Protein AF-A0AAQ3KS31-F1 (afdb_monomer_lite)

Structure (mmCIF, N/CA/C/O backbone):
data_AF-A0AAQ3KS31-F1
#
_entry.id   AF-A0AAQ3KS31-F1
#
loop_
_atom_site.group_PDB
_atom_site.id
_atom_site.type_symbol
_atom_site.label_atom_id
_atom_site.label_alt_id
_atom_site.label_comp_id
_atom_site.label_asym_id
_atom_site.label_entity_id
_atom_site.label_seq_id
_atom_site.pdbx_PDB_ins_code
_atom_site.Cartn_x
_atom_site.Cartn_y
_atom_site.Cartn_z
_atom_site.occupancy
_atom_site.B_iso_or_equiv
_atom_site.auth_seq_id
_atom_site.auth_comp_id
_atom_site.auth_asym_id
_atom_site.auth_atom_id
_atom_site.pdbx_PDB_model_num
ATOM 1 N N . MET A 1 1 ? -34.845 -33.477 -54.647 1.00 52.62 1 MET A N 1
ATOM 2 C CA . MET A 1 1 ? -33.772 -34.372 -55.128 1.00 52.62 1 MET A CA 1
ATOM 3 C C . MET A 1 1 ? -32.789 -33.507 -55.886 1.00 52.62 1 MET A C 1
ATOM 5 O O . MET A 1 1 ? -33.186 -32.956 -56.904 1.00 52.62 1 MET A O 1
ATOM 9 N N . GLY A 1 2 ? -31.584 -33.328 -55.345 1.00 46.19 2 GLY A N 1
ATOM 10 C CA . GLY A 1 2 ? -30.523 -32.516 -55.946 1.00 46.19 2 GLY A CA 1
ATOM 11 C C . GLY A 1 2 ? -29.906 -31.547 -54.943 1.00 46.19 2 GLY A C 1
ATOM 12 O O . GLY A 1 2 ? -30.329 -30.398 -54.876 1.00 46.19 2 GLY A O 1
ATOM 13 N N . ASP A 1 3 ? -28.976 -32.068 -54.144 1.00 43.19 3 ASP A N 1
ATOM 14 C CA . ASP A 1 3 ? -28.019 -31.349 -53.296 1.00 43.19 3 ASP A CA 1
ATOM 15 C C . ASP A 1 3 ? -26.949 -30.602 -54.129 1.00 43.19 3 ASP A C 1
ATOM 17 O O . ASP A 1 3 ? -26.930 -30.724 -55.351 1.00 43.19 3 ASP A O 1
ATOM 21 N N . GLU A 1 4 ? -26.026 -29.923 -53.426 1.00 44.56 4 GLU A N 1
ATOM 22 C CA . GLU A 1 4 ? -24.761 -29.295 -53.885 1.00 44.56 4 GLU A CA 1
ATOM 23 C C . GLU A 1 4 ? -24.876 -27.832 -54.371 1.00 44.56 4 GLU A C 1
ATOM 25 O O . GLU A 1 4 ? -25.682 -27.502 -55.224 1.00 44.56 4 GLU A O 1
ATOM 30 N N . TYR A 1 5 ? -24.093 -26.845 -53.923 1.00 44.19 5 TYR A N 1
ATOM 31 C CA . TYR A 1 5 ? -22.889 -26.807 -53.090 1.00 44.19 5 TYR A CA 1
ATOM 32 C C . TYR A 1 5 ? -22.708 -25.345 -52.619 1.00 44.19 5 TYR A C 1
ATOM 34 O O . TYR A 1 5 ? -22.769 -24.424 -53.434 1.00 44.19 5 TYR A O 1
ATOM 42 N N . ALA A 1 6 ? -22.443 -25.109 -51.333 1.00 55.81 6 ALA A N 1
ATOM 43 C CA . ALA A 1 6 ? -21.951 -23.827 -50.819 1.00 55.81 6 ALA A CA 1
ATOM 44 C C . ALA A 1 6 ? -20.632 -24.080 -50.070 1.00 55.81 6 ALA A C 1
ATOM 46 O O . ALA A 1 6 ? -20.618 -24.928 -49.177 1.00 55.81 6 ALA A O 1
ATOM 47 N N . PRO A 1 7 ? -19.519 -23.385 -50.373 1.00 54.75 7 PRO A N 1
ATOM 48 C CA . PRO A 1 7 ? -18.295 -23.539 -49.596 1.00 54.75 7 PRO A CA 1
ATOM 49 C C . PRO A 1 7 ? -18.300 -22.614 -48.370 1.00 54.75 7 PRO A C 1
ATOM 51 O O . PRO A 1 7 ? -18.050 -21.412 -48.460 1.00 54.75 7 PRO A O 1
ATOM 54 N N . THR A 1 8 ? -18.540 -23.195 -47.195 1.00 42.31 8 THR A N 1
ATOM 55 C CA . THR A 1 8 ? -18.252 -22.582 -45.893 1.00 42.31 8 THR A CA 1
ATOM 56 C C . THR A 1 8 ? -16.761 -22.716 -45.579 1.00 42.31 8 THR A C 1
ATOM 58 O O . THR A 1 8 ? -16.261 -23.830 -45.425 1.00 42.31 8 THR A O 1
ATOM 61 N N . THR A 1 9 ? -16.043 -21.600 -45.433 1.00 47.44 9 THR A N 1
ATOM 62 C CA . THR A 1 9 ? -14.690 -21.605 -44.857 1.00 47.44 9 THR A CA 1
ATOM 63 C C . THR A 1 9 ? -14.767 -21.338 -43.355 1.00 47.44 9 THR A C 1
ATOM 65 O O . THR A 1 9 ? -14.781 -20.210 -42.872 1.00 47.44 9 THR A O 1
ATOM 68 N N . THR A 1 10 ? -14.825 -22.428 -42.596 1.00 41.78 10 THR A N 1
ATOM 69 C CA . THR A 1 10 ? -14.633 -22.453 -41.145 1.00 41.78 10 THR A CA 1
ATOM 70 C C . THR A 1 10 ? -13.143 -22.287 -40.845 1.00 41.78 10 THR A C 1
ATOM 72 O O . THR A 1 10 ? -12.357 -23.197 -41.102 1.00 41.78 10 THR A O 1
ATOM 75 N N . LYS A 1 11 ? -12.724 -21.148 -40.277 1.00 54.66 11 LYS A N 1
ATOM 76 C CA . LYS A 1 11 ? -11.421 -21.068 -39.598 1.00 54.66 11 LYS A CA 1
ATOM 77 C C . LYS A 1 11 ? -11.568 -21.615 -38.182 1.00 54.66 11 LYS A C 1
ATOM 79 O O . LYS A 1 11 ? -12.217 -21.014 -37.330 1.00 54.66 11 LYS A O 1
ATOM 84 N N . ALA A 1 12 ? -10.953 -22.774 -37.978 1.00 44.78 12 ALA A N 1
ATOM 85 C CA . ALA A 1 12 ? -10.778 -23.432 -36.698 1.00 44.78 12 ALA A CA 1
ATOM 86 C C . ALA A 1 12 ? -10.036 -22.524 -35.702 1.00 44.78 12 ALA A C 1
ATOM 88 O O . ALA A 1 12 ? -8.995 -21.945 -36.017 1.00 44.78 12 ALA A O 1
ATOM 89 N N . LYS A 1 13 ? -10.581 -22.432 -34.488 1.00 56.62 13 LYS A N 1
ATOM 90 C CA . LYS A 1 13 ? -9.924 -21.889 -33.300 1.00 56.62 13 LYS A CA 1
ATOM 91 C C . LYS A 1 13 ? -9.439 -23.086 -32.484 1.00 56.62 13 LYS A C 1
ATOM 93 O O . LYS A 1 13 ? -10.258 -23.843 -31.973 1.00 56.62 13 LYS A O 1
ATOM 98 N N . THR A 1 14 ? -8.127 -23.287 -32.426 1.00 43.44 14 THR A N 1
ATOM 99 C CA . THR A 1 14 ? -7.495 -24.365 -31.648 1.00 43.44 14 THR A CA 1
ATOM 100 C C . THR A 1 14 ? -7.356 -23.932 -30.176 1.00 43.44 14 THR A C 1
ATOM 102 O O . THR A 1 14 ? -7.198 -22.733 -29.926 1.00 43.44 14 THR A O 1
ATOM 105 N N . PRO A 1 15 ? -7.465 -24.860 -29.204 1.00 47.94 15 PRO A N 1
ATOM 106 C CA . PRO A 1 15 ? -7.907 -24.571 -27.843 1.00 47.94 15 PRO A CA 1
ATOM 107 C C . PRO A 1 15 ? -6.771 -24.706 -26.824 1.00 47.94 15 PRO A C 1
ATOM 109 O O . PRO A 1 15 ? -6.043 -25.688 -26.864 1.00 47.94 15 PRO A O 1
ATOM 112 N N . LEU A 1 16 ? -6.663 -23.771 -25.882 1.00 39.16 16 LEU A N 1
ATOM 113 C CA . LEU A 1 16 ? -5.983 -23.956 -24.595 1.00 39.16 16 LEU A CA 1
ATOM 114 C C . LEU A 1 16 ? -6.530 -22.892 -23.628 1.00 39.16 16 LEU A C 1
ATOM 116 O O . LEU A 1 16 ? -6.568 -21.715 -23.980 1.00 39.16 16 LEU A O 1
ATOM 120 N N . GLU A 1 17 ? -6.960 -23.346 -22.448 1.00 37.09 17 GLU A N 1
ATOM 121 C CA . GLU A 1 17 ? -7.388 -22.570 -21.268 1.00 37.09 17 GLU A CA 1
ATOM 122 C C . GLU A 1 17 ? -8.817 -21.982 -21.284 1.00 37.09 17 GLU A C 1
ATOM 124 O O . GLU A 1 17 ? -9.043 -20.775 -21.350 1.00 37.09 17 GLU A O 1
ATOM 129 N N . ALA A 1 18 ? -9.808 -22.869 -21.134 1.00 37.22 18 ALA A N 1
ATOM 130 C CA . ALA A 1 18 ? -11.119 -22.541 -20.569 1.00 37.22 18 ALA A CA 1
ATOM 131 C C . ALA A 1 18 ? -11.561 -23.644 -19.586 1.00 37.22 18 ALA A C 1
ATOM 133 O O . ALA A 1 18 ? -12.196 -24.611 -19.994 1.00 37.22 18 ALA A O 1
ATOM 134 N N . ALA A 1 19 ? -11.169 -23.504 -18.316 1.00 39.50 19 ALA A N 1
ATOM 135 C CA . ALA A 1 19 ? -11.750 -24.046 -17.071 1.00 39.50 19 ALA A CA 1
ATOM 136 C C . ALA A 1 19 ? -10.709 -23.725 -15.976 1.00 39.50 19 ALA A C 1
ATOM 138 O O . ALA A 1 19 ? -9.537 -23.999 -16.176 1.00 39.50 19 ALA A O 1
ATOM 139 N N . VAL A 1 20 ? -10.990 -23.077 -14.846 1.00 36.03 20 VAL A N 1
ATOM 140 C CA . VAL A 1 20 ? -11.903 -23.516 -13.790 1.00 36.03 20 VAL A CA 1
ATOM 141 C C . VAL A 1 20 ? -12.329 -22.291 -12.970 1.00 36.03 20 VAL A C 1
ATOM 143 O O . VAL A 1 20 ? -11.499 -21.587 -12.401 1.00 36.03 20 VAL A O 1
ATOM 146 N N . ALA A 1 21 ? -13.638 -22.075 -12.882 1.00 39.44 21 ALA A N 1
ATOM 147 C CA . ALA A 1 21 ? -14.260 -21.355 -11.782 1.00 39.44 21 ALA A CA 1
ATOM 148 C C . ALA A 1 21 ? -14.566 -22.375 -10.680 1.00 39.44 21 ALA A C 1
ATOM 150 O O . ALA A 1 21 ? -15.270 -23.339 -10.968 1.00 39.44 21 ALA A O 1
ATOM 151 N N . MET A 1 22 ? -14.064 -22.166 -9.458 1.00 39.22 22 MET A N 1
ATOM 152 C CA . MET A 1 22 ? -14.630 -22.737 -8.229 1.00 39.22 22 MET A CA 1
ATOM 153 C C . MET A 1 22 ? -14.438 -21.756 -7.067 1.00 39.22 22 MET A C 1
ATOM 155 O O . MET A 1 22 ? -13.338 -21.582 -6.547 1.00 39.22 22 MET A O 1
ATOM 159 N N . ASP A 1 23 ? -15.542 -21.105 -6.697 1.00 40.19 23 ASP A N 1
ATOM 160 C CA . ASP A 1 23 ? -15.862 -20.757 -5.316 1.00 40.19 23 ASP A CA 1
ATOM 161 C C . ASP A 1 23 ? -15.751 -22.020 -4.454 1.00 40.19 23 ASP A C 1
ATOM 163 O O . ASP A 1 23 ? -16.392 -23.020 -4.774 1.00 40.19 23 ASP A O 1
ATOM 167 N N . ASP A 1 24 ? -15.026 -21.963 -3.335 1.00 33.66 24 ASP A N 1
ATOM 168 C CA . ASP A 1 24 ? -15.362 -22.837 -2.218 1.00 33.66 24 ASP A CA 1
ATOM 169 C C . ASP A 1 24 ? -15.094 -22.199 -0.857 1.00 33.66 24 ASP A C 1
ATOM 171 O O . ASP A 1 24 ? -14.109 -21.506 -0.591 1.00 33.66 24 ASP A O 1
ATOM 175 N N . LYS A 1 25 ? -16.082 -22.420 -0.007 1.00 38.41 25 LYS A N 1
ATOM 176 C CA . LYS A 1 25 ? -16.372 -21.754 1.248 1.00 38.41 25 LYS A CA 1
ATOM 177 C C . LYS A 1 25 ? -16.006 -22.709 2.378 1.00 38.41 25 LYS A C 1
ATOM 179 O O . LYS A 1 25 ? -16.314 -23.888 2.320 1.00 38.41 25 LYS A O 1
ATOM 184 N N . ALA A 1 26 ? -15.467 -22.143 3.456 1.00 33.19 26 ALA A N 1
ATOM 185 C CA . ALA A 1 26 ? -15.316 -22.750 4.780 1.00 33.19 26 ALA A CA 1
ATOM 186 C C . ALA A 1 26 ? -14.279 -23.882 4.938 1.00 33.19 26 ALA A C 1
ATOM 188 O O . ALA A 1 26 ? -14.537 -25.053 4.679 1.00 33.19 26 ALA A O 1
ATOM 189 N N . ARG A 1 27 ? -13.171 -23.554 5.617 1.00 37.22 27 ARG A N 1
ATOM 190 C CA . ARG A 1 27 ? -12.629 -24.450 6.644 1.00 37.22 27 ARG A CA 1
ATOM 191 C C . ARG A 1 27 ? -12.107 -23.653 7.831 1.00 37.22 27 ARG A C 1
ATOM 193 O O . ARG A 1 27 ? -11.138 -22.908 7.749 1.00 37.22 27 ARG A O 1
ATOM 200 N N . THR A 1 28 ? -12.831 -23.817 8.921 1.00 33.66 28 THR A N 1
ATOM 201 C CA . THR A 1 28 ? -12.605 -23.258 10.246 1.00 33.66 28 THR A CA 1
ATOM 202 C C . THR A 1 28 ? -11.870 -24.294 11.113 1.00 33.66 28 THR A C 1
ATOM 204 O O . THR A 1 28 ? -12.120 -25.489 10.950 1.00 33.66 28 THR A O 1
ATOM 207 N N . LEU A 1 29 ? -11.105 -23.788 12.097 1.00 34.97 29 LEU A N 1
ATOM 208 C CA . LEU A 1 29 ? -10.617 -24.403 13.360 1.00 34.97 29 LEU A CA 1
ATOM 209 C C . LEU A 1 29 ? -9.257 -25.151 13.351 1.00 34.97 29 LEU A C 1
ATOM 211 O O . LEU A 1 29 ? -8.912 -25.724 12.319 1.00 34.97 29 LEU A O 1
ATOM 215 N N . PRO A 1 30 ? -8.534 -25.261 14.501 1.00 42.38 30 PRO A N 1
ATOM 216 C CA . PRO A 1 30 ? -8.737 -24.641 15.825 1.00 42.38 30 PRO A CA 1
ATOM 217 C C . PRO A 1 30 ? -7.513 -23.900 16.430 1.00 42.38 30 PRO A C 1
ATOM 219 O O . PRO A 1 30 ? -6.358 -24.101 16.074 1.00 42.38 30 PRO A O 1
ATOM 222 N N . GLU A 1 31 ? -7.858 -23.042 17.390 1.00 35.00 31 GLU A N 1
ATOM 223 C CA . GLU A 1 31 ? -7.209 -22.709 18.668 1.00 35.00 31 GLU A CA 1
ATOM 224 C C . GLU A 1 31 ? -5.946 -23.487 19.098 1.00 35.00 31 GLU A C 1
ATOM 226 O O . GLU A 1 31 ? -5.971 -24.706 19.251 1.00 35.00 31 GLU A O 1
ATOM 231 N N . VAL A 1 32 ? -4.888 -22.745 19.450 1.00 38.16 32 VAL A N 1
ATOM 232 C CA . VAL A 1 32 ? -3.886 -23.178 20.437 1.00 38.16 32 VAL A CA 1
ATOM 233 C C . VAL A 1 32 ? -3.702 -22.089 21.490 1.00 38.16 32 VAL A C 1
ATOM 235 O O . VAL A 1 32 ? -3.154 -21.017 21.237 1.00 38.16 32 VAL A O 1
ATOM 238 N N . ALA A 1 33 ? -4.209 -22.393 22.681 1.00 33.97 33 ALA A N 1
ATOM 239 C CA . ALA A 1 33 ? -3.891 -21.722 23.925 1.00 33.97 33 ALA A CA 1
ATOM 240 C C . ALA A 1 33 ? -2.472 -22.102 24.382 1.00 33.97 33 ALA A C 1
ATOM 242 O O . ALA A 1 33 ? -2.056 -23.253 24.262 1.00 33.97 33 ALA A O 1
ATOM 243 N N . GLY A 1 34 ? -1.757 -21.136 24.950 1.00 30.78 34 GLY A N 1
ATOM 244 C CA . GLY A 1 34 ? -0.459 -21.341 25.582 1.00 30.78 34 GLY A CA 1
ATOM 245 C C . GLY A 1 34 ? 0.003 -20.060 26.260 1.00 30.78 34 GLY A C 1
ATOM 246 O O . GLY A 1 34 ? 0.690 -19.245 25.656 1.00 30.78 34 GLY A O 1
ATOM 247 N N . ALA A 1 35 ? -0.431 -19.869 27.502 1.00 34.56 35 ALA A N 1
ATOM 248 C CA . ALA A 1 35 ? 0.158 -18.916 28.428 1.00 34.56 35 ALA A CA 1
ATOM 249 C C . ALA A 1 35 ? 1.302 -19.608 29.181 1.00 34.56 35 ALA A C 1
ATOM 251 O O . ALA A 1 35 ? 1.082 -20.700 29.697 1.00 34.56 35 ALA A O 1
ATOM 252 N N . ASP A 1 36 ? 2.461 -18.959 29.301 1.00 34.12 36 ASP A N 1
ATOM 253 C CA . ASP A 1 36 ? 3.219 -18.941 30.557 1.00 34.12 36 ASP A CA 1
ATOM 254 C C . ASP A 1 36 ? 4.166 -17.729 30.626 1.00 34.12 36 ASP A C 1
ATOM 256 O O . ASP A 1 36 ? 4.684 -17.241 29.621 1.00 34.12 36 ASP A O 1
ATOM 260 N N . ASN A 1 37 ? 4.303 -17.218 31.846 1.00 33.69 37 ASN A N 1
ATOM 261 C CA . ASN A 1 37 ? 5.010 -16.018 32.271 1.00 33.69 37 ASN A CA 1
ATOM 262 C C . ASN A 1 37 ? 6.534 -16.199 32.314 1.00 33.69 37 ASN A C 1
ATOM 264 O O . ASN A 1 37 ? 7.042 -17.261 32.645 1.00 33.69 37 ASN A O 1
ATOM 268 N N . GLY A 1 38 ? 7.275 -15.098 32.158 1.00 29.95 38 GLY A N 1
ATOM 269 C CA . GLY A 1 38 ? 8.715 -15.086 32.426 1.00 29.95 38 GLY A CA 1
ATOM 270 C C . GLY A 1 38 ? 9.321 -13.688 32.471 1.00 29.95 38 GLY A C 1
ATOM 271 O O . GLY A 1 38 ? 10.051 -13.290 31.573 1.00 29.95 38 GLY A O 1
ATOM 272 N N . SER A 1 39 ? 9.008 -12.929 33.524 1.00 31.91 39 SER A N 1
ATOM 273 C CA . SER A 1 39 ? 9.685 -11.675 33.876 1.00 31.91 39 SER A CA 1
ATOM 274 C C . SER A 1 39 ? 11.130 -11.964 34.299 1.00 31.91 39 SER A C 1
ATOM 276 O O . SER A 1 39 ? 11.356 -12.634 35.303 1.00 31.91 39 SER A O 1
ATOM 278 N N . GLY A 1 40 ? 12.104 -11.453 33.542 1.00 31.22 40 GLY A N 1
ATOM 279 C CA . GLY A 1 40 ? 13.533 -11.716 33.741 1.00 31.22 40 GLY A CA 1
ATOM 280 C C . GLY A 1 40 ? 14.407 -10.561 33.256 1.00 31.22 40 GLY A C 1
ATOM 281 O O . GLY A 1 40 ? 15.144 -10.668 32.289 1.00 31.22 40 GLY A O 1
ATOM 282 N N . LYS A 1 41 ? 14.265 -9.430 33.937 1.00 39.16 41 LYS A N 1
ATOM 283 C CA . LYS A 1 41 ? 15.144 -8.251 33.959 1.00 39.16 41 LYS A CA 1
ATOM 284 C C . LYS A 1 41 ? 16.609 -8.663 34.155 1.00 39.16 41 LYS A C 1
ATOM 286 O O . LYS A 1 41 ? 16.880 -9.325 35.148 1.00 39.16 41 LYS A O 1
ATOM 291 N N . ASN A 1 42 ? 17.516 -8.228 33.272 1.00 33.19 42 ASN A N 1
ATOM 292 C CA . ASN A 1 42 ? 18.904 -7.848 33.592 1.00 33.19 42 ASN A CA 1
ATOM 293 C C . ASN A 1 42 ? 19.617 -7.232 32.367 1.00 33.19 42 ASN A C 1
ATOM 295 O O . ASN A 1 42 ? 19.885 -7.912 31.382 1.00 33.19 42 ASN A O 1
ATOM 299 N N . LEU A 1 43 ? 19.950 -5.946 32.477 1.00 36.62 43 LEU A N 1
ATOM 300 C CA . LEU A 1 43 ? 21.048 -5.264 31.784 1.00 36.62 43 LEU A CA 1
ATOM 301 C C . LEU A 1 43 ? 21.704 -4.380 32.859 1.00 36.62 43 LEU A C 1
ATOM 303 O O . LEU A 1 43 ? 20.963 -3.720 33.594 1.00 36.62 43 LEU A O 1
ATOM 307 N N . PRO A 1 44 ? 23.023 -4.477 33.077 1.00 41.53 44 PRO A N 1
ATOM 308 C CA . PRO A 1 44 ? 24.001 -3.537 32.487 1.00 41.53 44 PRO A CA 1
ATOM 309 C C . PRO A 1 44 ? 25.300 -4.289 32.095 1.00 41.53 44 PRO A C 1
ATOM 311 O O . PRO A 1 44 ? 25.443 -5.457 32.431 1.00 41.53 44 PRO A O 1
ATOM 314 N N . GLU A 1 45 ? 26.337 -3.812 31.410 1.00 35.31 45 GLU A N 1
ATOM 315 C CA . GLU A 1 45 ? 26.816 -2.599 30.721 1.00 35.31 45 GLU A CA 1
ATOM 316 C C . GLU A 1 45 ? 28.045 -3.100 29.902 1.00 35.31 45 GLU A C 1
ATOM 318 O O . GLU A 1 45 ? 28.594 -4.161 30.228 1.00 35.31 45 GLU A O 1
ATOM 323 N N . PRO A 1 46 ? 28.555 -2.375 28.889 1.00 40.78 46 PRO A N 1
ATOM 324 C CA . PRO A 1 46 ? 29.990 -2.099 29.012 1.00 40.78 46 PRO A CA 1
ATOM 325 C C . PRO A 1 46 ? 30.386 -0.637 28.797 1.00 40.78 46 PRO A C 1
ATOM 327 O O . PRO A 1 46 ? 29.931 0.067 27.897 1.00 40.78 46 PRO A O 1
ATOM 330 N N . VAL A 1 47 ? 31.307 -0.248 29.670 1.00 38.56 47 VAL A N 1
ATOM 331 C CA . VAL A 1 47 ? 32.075 0.990 29.753 1.00 38.56 47 VAL A CA 1
ATOM 332 C C . VAL A 1 47 ? 33.130 1.036 28.643 1.00 38.56 47 VAL A C 1
ATOM 334 O O . VAL A 1 47 ? 33.741 0.014 28.337 1.00 38.56 47 VAL A O 1
ATOM 337 N N . GLY A 1 48 ? 33.441 2.237 28.146 1.00 29.38 48 GLY A N 1
ATOM 338 C CA . GLY A 1 48 ? 34.801 2.554 27.693 1.00 29.38 48 GLY A CA 1
ATOM 339 C C . GLY A 1 48 ? 34.912 3.163 26.301 1.00 29.38 48 GLY A C 1
ATOM 340 O O . GLY A 1 48 ? 34.919 2.465 25.296 1.00 29.38 48 GLY A O 1
ATOM 341 N N . ALA A 1 49 ? 35.059 4.485 26.279 1.00 30.67 49 ALA A N 1
ATOM 342 C CA . ALA A 1 49 ? 35.409 5.304 25.127 1.00 30.67 49 ALA A CA 1
ATOM 343 C C . ALA A 1 49 ? 36.830 5.032 24.595 1.00 30.67 49 ALA A C 1
ATOM 345 O O . ALA A 1 49 ? 37.735 4.796 25.390 1.00 30.67 49 ALA A O 1
ATOM 346 N N . ALA A 1 50 ? 37.034 5.193 23.282 1.00 31.33 50 ALA A N 1
ATOM 347 C CA . ALA A 1 50 ? 38.209 5.856 22.699 1.00 31.33 50 ALA A CA 1
ATOM 348 C C . ALA A 1 50 ? 38.041 6.035 21.178 1.00 31.33 50 ALA A C 1
ATOM 350 O O . ALA A 1 50 ? 37.636 5.123 20.461 1.00 31.33 50 ALA A O 1
ATOM 351 N N . GLU A 1 51 ? 38.355 7.240 20.712 1.00 31.34 51 GLU A N 1
ATOM 352 C CA . GLU A 1 51 ? 38.374 7.676 19.317 1.00 31.34 51 GLU A CA 1
ATOM 353 C C . GLU A 1 51 ? 39.442 6.955 18.477 1.00 31.34 51 GLU A C 1
ATOM 355 O O . GLU A 1 51 ? 40.497 6.572 18.978 1.00 31.34 51 GLU A O 1
ATOM 360 N N . GLY A 1 52 ? 39.217 6.860 17.164 1.00 31.44 52 GLY A N 1
ATOM 361 C CA . GLY A 1 52 ? 40.237 6.389 16.229 1.00 31.44 52 GLY A CA 1
ATOM 362 C C . GLY A 1 52 ? 39.756 6.360 14.784 1.00 31.44 52 GLY A C 1
ATOM 363 O O . GLY A 1 52 ? 39.237 5.359 14.307 1.00 31.44 52 GLY A O 1
ATOM 364 N N . LYS A 1 53 ? 39.937 7.477 14.076 1.00 38.09 53 LYS A N 1
ATOM 365 C CA . LYS A 1 53 ? 39.826 7.576 12.614 1.00 38.09 53 LYS A CA 1
ATOM 366 C C . LYS A 1 53 ? 40.797 6.589 11.959 1.00 38.09 53 LYS A C 1
ATOM 368 O O . LYS A 1 53 ? 41.978 6.756 12.215 1.00 38.09 53 LYS A O 1
ATOM 373 N N . VAL A 1 54 ? 40.369 5.714 11.044 1.00 34.50 54 VAL A N 1
ATOM 374 C CA . VAL A 1 54 ? 41.184 5.303 9.878 1.00 34.50 54 VAL A CA 1
ATOM 375 C C . VAL A 1 54 ? 40.260 4.856 8.742 1.00 34.50 54 VAL A C 1
ATOM 377 O O . VAL A 1 54 ? 39.414 3.981 8.896 1.00 34.50 54 VAL A O 1
ATOM 380 N N . ALA A 1 55 ? 40.445 5.507 7.598 1.00 33.00 55 ALA A N 1
ATOM 381 C CA . ALA A 1 55 ? 39.832 5.227 6.314 1.00 33.00 55 ALA A CA 1
ATOM 382 C C . ALA A 1 55 ? 40.196 3.828 5.794 1.00 33.00 55 ALA A C 1
ATOM 384 O O . ALA A 1 55 ? 41.360 3.442 5.831 1.00 33.00 55 ALA A O 1
ATOM 385 N N . VAL A 1 56 ? 39.219 3.104 5.246 1.00 37.22 56 VAL A N 1
ATOM 386 C CA . VAL A 1 56 ? 39.468 1.903 4.436 1.00 37.22 56 VAL A CA 1
ATOM 387 C C . VAL A 1 56 ? 39.973 2.361 3.059 1.00 37.22 56 VAL A C 1
ATOM 389 O O . VAL A 1 56 ? 39.218 3.032 2.350 1.00 37.22 56 VAL A O 1
ATOM 392 N N . PRO A 1 57 ? 41.222 2.061 2.658 1.00 36.91 57 PRO A N 1
ATOM 393 C CA . PRO A 1 57 ? 41.726 2.437 1.343 1.00 36.91 57 PRO A CA 1
ATOM 394 C C . PRO A 1 57 ? 41.198 1.482 0.265 1.00 36.91 57 PRO A C 1
ATOM 396 O O . PRO A 1 57 ? 41.190 0.264 0.444 1.00 36.91 57 PRO A O 1
ATOM 399 N N . LEU A 1 58 ? 40.785 2.055 -0.869 1.00 41.91 58 LEU A N 1
ATOM 400 C CA . LEU A 1 58 ? 40.524 1.344 -2.124 1.00 41.91 58 LEU A CA 1
ATOM 401 C C . LEU A 1 58 ? 41.760 0.530 -2.565 1.00 41.91 58 LEU A C 1
ATOM 403 O O . LEU A 1 58 ? 42.880 1.029 -2.427 1.00 41.91 58 LEU A O 1
ATOM 407 N N . PRO A 1 59 ? 41.589 -0.652 -3.188 1.00 40.59 59 PRO A N 1
ATOM 408 C CA . PRO A 1 59 ? 42.696 -1.379 -3.798 1.00 40.59 59 PRO A CA 1
ATOM 409 C C . PRO A 1 59 ? 43.184 -0.633 -5.045 1.00 40.59 59 PRO A C 1
ATOM 411 O O . PRO A 1 59 ? 42.453 -0.498 -6.027 1.00 40.59 59 PRO A O 1
ATOM 414 N N . GLN A 1 60 ? 44.423 -0.146 -5.007 1.00 39.94 60 GLN A N 1
ATOM 415 C CA . GLN A 1 60 ? 45.161 0.273 -6.198 1.00 39.94 60 GLN A CA 1
ATOM 416 C C . GLN A 1 60 ? 45.942 -0.934 -6.754 1.00 39.94 60 GLN A C 1
ATOM 418 O O . GLN A 1 60 ? 46.428 -1.748 -5.964 1.00 39.94 60 GLN A O 1
ATOM 423 N N . PRO A 1 61 ? 46.065 -1.080 -8.087 1.00 46.50 61 PRO A N 1
ATOM 424 C CA . PRO A 1 61 ? 46.858 -2.143 -8.704 1.00 46.50 61 PRO A CA 1
ATOM 425 C C . PRO A 1 61 ? 48.361 -1.955 -8.401 1.00 46.50 61 PRO A C 1
ATOM 427 O O . PRO A 1 61 ? 48.848 -0.826 -8.502 1.00 46.50 61 PRO A O 1
ATOM 430 N N . PRO A 1 62 ? 49.119 -3.018 -8.061 1.00 50.75 62 PRO A N 1
ATOM 431 C CA . PRO A 1 62 ? 50.552 -2.898 -7.802 1.00 50.75 62 PRO A CA 1
ATOM 432 C C . PRO A 1 62 ? 51.342 -2.554 -9.070 1.00 50.75 62 PRO A C 1
ATOM 434 O O . PRO A 1 62 ? 51.309 -3.281 -10.062 1.00 50.75 62 PRO A O 1
ATOM 437 N N . VAL A 1 63 ? 52.081 -1.447 -9.004 1.00 42.12 63 VAL A N 1
ATOM 438 C CA . VAL A 1 63 ? 53.205 -1.130 -9.889 1.00 42.12 63 VAL A CA 1
ATOM 439 C C . VAL A 1 63 ? 54.476 -1.523 -9.139 1.00 42.12 63 VAL A C 1
ATOM 441 O O . VAL A 1 63 ? 54.808 -0.886 -8.143 1.00 42.12 63 VAL A O 1
ATOM 444 N N . GLU A 1 64 ? 55.200 -2.535 -9.618 1.00 43.41 64 GLU A N 1
ATOM 445 C CA . GLU A 1 64 ? 56.557 -2.848 -9.156 1.00 43.41 64 GLU A CA 1
ATOM 446 C C . GLU A 1 64 ? 57.580 -2.567 -10.267 1.00 43.41 64 GLU A C 1
ATOM 448 O O . GLU A 1 64 ? 57.414 -2.949 -11.427 1.00 43.41 64 GLU A O 1
ATOM 453 N N . LYS A 1 65 ? 58.623 -1.823 -9.884 1.00 37.31 65 LYS A N 1
ATOM 454 C CA . LYS A 1 65 ? 59.837 -1.505 -10.653 1.00 37.31 65 LYS A CA 1
ATOM 455 C C . LYS A 1 65 ? 60.871 -2.654 -10.497 1.00 37.31 65 LYS A C 1
ATOM 457 O O . LYS A 1 65 ? 60.665 -3.527 -9.664 1.00 37.31 65 LYS A O 1
ATOM 462 N N . PRO A 1 66 ? 61.975 -2.668 -11.272 1.00 39.81 66 PRO A N 1
ATOM 463 C CA . PRO A 1 66 ? 62.629 -3.871 -11.771 1.00 39.81 66 PRO A CA 1
ATOM 464 C C . PRO A 1 66 ? 63.883 -4.246 -10.972 1.00 39.81 66 PRO A C 1
ATOM 466 O O . PRO A 1 66 ? 64.588 -3.363 -10.488 1.00 39.81 66 PRO A O 1
ATOM 469 N N . GLU A 1 67 ? 64.226 -5.534 -10.944 1.00 34.50 67 GLU A N 1
ATOM 470 C CA . GLU A 1 67 ? 65.562 -5.983 -10.546 1.00 34.50 67 GLU A CA 1
ATOM 471 C C . GLU A 1 67 ? 66.112 -7.075 -11.469 1.00 34.50 67 GLU A C 1
ATOM 473 O O . GLU A 1 67 ? 65.387 -7.859 -12.081 1.00 34.50 67 GLU A O 1
ATOM 478 N N . GLU A 1 68 ? 67.430 -7.010 -11.616 1.00 35.34 68 GLU A N 1
ATOM 479 C CA . GLU A 1 68 ? 68.257 -7.546 -12.686 1.00 35.34 68 GLU A CA 1
ATOM 480 C C . GLU A 1 68 ? 68.420 -9.066 -12.680 1.00 35.34 68 GLU A C 1
ATOM 482 O O . GLU A 1 68 ? 68.689 -9.705 -11.665 1.00 35.34 68 GLU A O 1
ATOM 487 N N . ASN A 1 69 ? 68.454 -9.622 -13.888 1.00 43.91 69 ASN A N 1
ATOM 488 C CA . ASN A 1 69 ? 69.129 -10.872 -14.192 1.00 43.91 69 ASN A CA 1
ATOM 489 C C . ASN A 1 69 ? 69.828 -10.697 -15.551 1.00 43.91 69 ASN A C 1
ATOM 491 O O . ASN A 1 69 ? 69.203 -10.425 -16.575 1.00 43.91 69 ASN A O 1
ATOM 495 N N . LYS A 1 70 ? 71.160 -10.793 -15.506 1.00 43.25 70 LYS A N 1
ATOM 496 C CA . LYS A 1 70 ? 72.098 -10.729 -16.628 1.00 43.25 70 LYS A CA 1
ATOM 497 C C . LYS A 1 70 ? 71.791 -11.787 -17.692 1.00 43.25 70 LYS A C 1
ATOM 499 O O . LYS A 1 70 ? 72.040 -12.969 -17.471 1.00 43.25 70 LYS A O 1
ATOM 504 N N . ALA A 1 71 ? 71.529 -11.326 -18.909 1.00 35.44 71 ALA A N 1
ATOM 505 C CA . ALA A 1 71 ? 71.992 -12.004 -20.114 1.00 35.44 71 ALA A CA 1
ATOM 506 C C . ALA A 1 71 ? 72.833 -11.017 -20.931 1.00 35.44 71 ALA A C 1
ATOM 508 O O . ALA A 1 71 ? 72.328 -10.118 -21.597 1.00 35.44 71 ALA A O 1
ATOM 509 N N . SER A 1 72 ? 74.151 -11.170 -20.818 1.00 37.00 72 SER A N 1
ATOM 510 C CA . SER A 1 72 ? 75.104 -10.629 -21.781 1.00 37.00 72 SER A CA 1
ATOM 511 C C . SER A 1 72 ? 74.828 -11.274 -23.134 1.00 37.00 72 SER A C 1
ATOM 513 O O . SER A 1 72 ? 74.813 -12.498 -23.189 1.00 37.00 72 SER A O 1
ATOM 515 N N . MET A 1 73 ? 74.645 -10.484 -24.192 1.00 34.66 73 MET A N 1
ATOM 516 C CA . MET A 1 73 ? 75.374 -10.654 -25.453 1.00 34.66 73 MET A CA 1
ATOM 517 C C . MET A 1 73 ? 75.163 -9.431 -26.352 1.00 34.66 73 MET A C 1
ATOM 519 O O . MET A 1 73 ? 74.067 -9.161 -26.825 1.00 34.66 73 MET A O 1
ATOM 523 N N . MET A 1 74 ? 76.285 -8.760 -26.594 1.00 38.97 74 MET A N 1
ATOM 524 C CA . MET A 1 74 ? 76.709 -8.261 -27.897 1.00 38.97 74 MET A CA 1
ATOM 525 C C . MET A 1 74 ? 75.865 -7.166 -28.563 1.00 38.97 74 MET A C 1
ATOM 527 O O . MET A 1 74 ? 74.861 -7.402 -29.225 1.00 38.97 74 MET A O 1
ATOM 531 N N . ASP A 1 75 ? 76.398 -5.955 -28.424 1.00 43.19 75 ASP A N 1
ATOM 532 C CA . ASP A 1 75 ? 76.469 -4.918 -29.449 1.00 43.19 75 ASP A CA 1
ATOM 533 C C . ASP A 1 75 ? 75.915 -5.302 -30.840 1.00 43.19 75 ASP A C 1
ATOM 535 O O . ASP A 1 75 ? 76.473 -6.107 -31.585 1.00 43.19 75 ASP A O 1
ATOM 539 N N . SER A 1 76 ? 74.816 -4.653 -31.210 1.00 44.12 76 SER A N 1
ATOM 540 C CA . SER A 1 76 ? 74.480 -4.365 -32.605 1.00 44.12 76 SER A CA 1
ATOM 541 C C . SER A 1 76 ? 73.977 -2.932 -32.706 1.00 44.12 76 SER A C 1
ATOM 543 O O . SER A 1 76 ? 72.950 -2.639 -33.311 1.00 44.12 76 SER A O 1
ATOM 545 N N . SER A 1 77 ? 74.744 -2.000 -32.134 1.00 51.62 77 SER A N 1
ATOM 546 C CA . SER A 1 77 ? 74.770 -0.626 -32.636 1.00 51.62 77 SER A CA 1
ATOM 547 C C . SER A 1 77 ? 75.749 -0.537 -33.805 1.00 51.62 77 SER A C 1
ATOM 549 O O . SER A 1 77 ? 76.655 0.285 -33.816 1.00 51.62 77 SER A O 1
ATOM 551 N N . SER A 1 78 ? 75.602 -1.401 -34.808 1.00 49.34 78 SER A N 1
ATOM 552 C CA . SER A 1 78 ? 76.353 -1.262 -36.049 1.00 49.34 78 SER A CA 1
ATOM 553 C C . SER A 1 78 ? 75.685 -2.060 -37.160 1.00 49.34 78 SER A C 1
ATOM 555 O O . SER A 1 78 ? 75.628 -3.282 -37.124 1.00 49.34 78 SER A O 1
ATOM 557 N N . LEU A 1 79 ? 75.211 -1.328 -38.170 1.00 46.22 79 LEU A N 1
ATOM 558 C CA . LEU A 1 79 ? 74.900 -1.825 -39.512 1.00 46.22 79 LEU A CA 1
ATOM 559 C C . LEU A 1 79 ? 73.615 -2.652 -39.683 1.00 46.22 79 LEU A C 1
ATOM 561 O O . LEU A 1 79 ? 73.637 -3.743 -40.237 1.00 46.22 79 LEU A O 1
ATOM 565 N N . GLN A 1 80 ? 72.463 -2.028 -39.433 1.00 43.97 80 GLN A N 1
ATOM 566 C CA . GLN A 1 80 ? 71.371 -2.097 -40.413 1.00 43.97 80 GLN A CA 1
ATOM 567 C C . GLN A 1 80 ? 70.851 -0.694 -40.736 1.00 43.97 80 GLN A C 1
ATOM 569 O O . GLN A 1 80 ? 69.672 -0.383 -40.652 1.00 43.97 80 GLN A O 1
ATOM 574 N N . ARG A 1 81 ? 71.749 0.138 -41.275 1.00 51.12 81 ARG A N 1
ATOM 575 C CA . ARG A 1 81 ? 71.372 0.879 -42.483 1.00 51.12 81 ARG A CA 1
ATOM 576 C C . ARG A 1 81 ? 71.371 -0.145 -43.624 1.00 51.12 81 ARG A C 1
ATOM 578 O O . ARG A 1 81 ? 72.193 -0.075 -44.532 1.00 51.12 81 ARG A O 1
ATOM 585 N N . THR A 1 82 ? 70.541 -1.186 -43.508 1.00 44.28 82 THR A N 1
ATOM 586 C CA . THR A 1 82 ? 70.233 -2.026 -44.652 1.00 44.28 82 THR A CA 1
ATOM 587 C C . THR A 1 82 ? 69.617 -1.064 -45.636 1.00 44.28 82 THR A C 1
ATOM 589 O O . THR A 1 82 ? 68.785 -0.228 -45.282 1.00 44.28 82 THR A O 1
ATOM 592 N N . VAL A 1 83 ? 70.117 -1.098 -46.861 1.00 54.75 83 VAL A N 1
ATOM 593 C CA . VAL A 1 83 ? 69.394 -0.534 -47.985 1.00 54.75 83 VAL A CA 1
ATOM 594 C C . VAL A 1 83 ? 68.047 -1.237 -47.937 1.00 54.75 83 VAL A C 1
ATOM 596 O O . VAL A 1 83 ? 67.937 -2.394 -48.335 1.00 54.75 83 VAL A O 1
ATOM 599 N N . GLU A 1 84 ? 67.073 -0.597 -47.294 1.00 57.03 84 GLU A N 1
ATOM 600 C CA . GLU A 1 84 ? 65.722 -1.093 -47.167 1.00 57.03 84 GLU A CA 1
ATOM 601 C C . GLU A 1 84 ? 65.222 -1.052 -48.600 1.00 57.03 84 GLU A C 1
ATOM 603 O O . GLU A 1 84 ? 64.877 0.012 -49.139 1.00 57.03 84 GLU A O 1
ATOM 608 N N . SER A 1 85 ? 65.391 -2.203 -49.263 1.00 64.62 85 SER A N 1
ATOM 609 C CA . SER A 1 85 ? 65.027 -2.407 -50.654 1.00 64.62 85 SER A CA 1
ATOM 610 C C . SER A 1 85 ? 63.641 -1.819 -50.809 1.00 64.62 85 SER A C 1
ATOM 612 O O . SER A 1 85 ? 62.807 -2.019 -49.923 1.00 64.62 85 SER A O 1
ATOM 614 N N . SER A 1 86 ? 63.414 -1.049 -51.874 1.00 72.56 86 SER A N 1
ATOM 615 C CA . SER A 1 86 ? 62.146 -0.339 -52.085 1.00 72.56 86 SER A CA 1
ATOM 616 C C . SER A 1 86 ? 60.941 -1.218 -51.725 1.00 72.56 86 SER A C 1
ATOM 618 O O . SER A 1 86 ? 60.098 -0.805 -50.939 1.00 72.56 86 SER A O 1
ATOM 620 N N . ALA A 1 87 ? 60.989 -2.493 -52.130 1.00 79.25 87 ALA A N 1
ATOM 621 C CA . ALA A 1 87 ? 59.984 -3.513 -51.846 1.00 79.25 87 ALA A CA 1
ATOM 622 C C . ALA A 1 87 ? 59.658 -3.740 -50.351 1.00 79.25 87 ALA A C 1
ATOM 624 O O . ALA A 1 87 ? 58.501 -3.966 -50.011 1.00 79.25 87 ALA A O 1
ATOM 625 N N . GLY A 1 88 ? 60.638 -3.684 -49.442 1.00 87.25 88 GLY A N 1
ATOM 626 C CA . GLY A 1 88 ? 60.414 -3.843 -47.998 1.00 87.25 88 GLY A CA 1
ATOM 627 C C . GLY A 1 88 ? 59.746 -2.620 -47.362 1.00 87.25 88 GLY A C 1
ATOM 628 O O . GLY A 1 88 ? 58.877 -2.762 -46.500 1.00 87.25 88 GLY A O 1
ATOM 629 N N . ARG A 1 89 ? 60.093 -1.415 -47.835 1.00 88.50 89 ARG A N 1
ATOM 630 C CA . ARG A 1 89 ? 59.415 -0.174 -47.427 1.00 88.50 89 ARG A CA 1
ATOM 631 C C . ARG A 1 89 ? 57.981 -0.141 -47.947 1.00 88.50 89 ARG A C 1
ATOM 633 O O . ARG A 1 89 ? 57.079 0.171 -47.177 1.00 88.50 89 ARG A O 1
ATOM 640 N N . ASP A 1 90 ? 57.770 -0.543 -49.197 1.00 89.00 90 ASP A N 1
ATOM 641 C CA . ASP A 1 90 ? 56.448 -0.600 -49.825 1.00 89.00 90 ASP A CA 1
ATOM 642 C C . ASP A 1 90 ? 55.533 -1.621 -49.121 1.00 89.00 90 ASP A C 1
ATOM 644 O O . ASP A 1 90 ? 54.380 -1.317 -48.821 1.00 89.00 90 ASP A O 1
ATOM 648 N N . ALA A 1 91 ? 56.059 -2.792 -48.734 1.00 91.3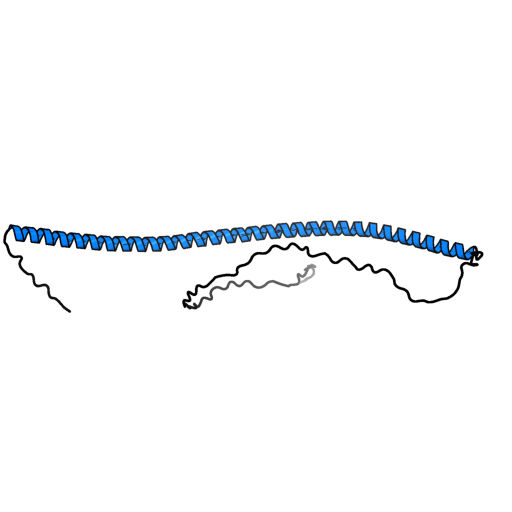1 91 ALA A N 1
ATOM 649 C CA . ALA A 1 91 ? 55.318 -3.774 -47.938 1.00 91.31 91 ALA A CA 1
ATOM 650 C C . ALA A 1 91 ? 54.912 -3.230 -46.555 1.00 91.31 91 ALA A C 1
ATOM 652 O O . ALA A 1 91 ? 53.786 -3.437 -46.101 1.00 91.31 91 ALA A O 1
ATOM 653 N N . ARG A 1 92 ? 55.808 -2.495 -45.883 1.00 91.81 92 ARG A N 1
ATOM 654 C CA . ARG A 1 92 ? 55.514 -1.868 -44.587 1.00 91.81 92 ARG A CA 1
ATOM 655 C C . ARG A 1 92 ? 54.492 -0.735 -44.712 1.00 91.81 92 ARG A C 1
ATOM 657 O O . ARG A 1 92 ? 53.637 -0.605 -43.840 1.00 91.81 92 ARG A O 1
ATOM 664 N N . LEU A 1 93 ? 54.547 0.056 -45.784 1.00 93.19 93 LEU A N 1
ATOM 665 C CA . LEU A 1 93 ? 53.541 1.080 -46.078 1.00 93.19 93 LEU A CA 1
ATOM 666 C C . LEU A 1 93 ? 52.167 0.452 -46.331 1.00 93.19 93 LEU A C 1
ATOM 668 O O . LEU A 1 93 ? 51.199 0.896 -45.722 1.00 93.19 93 LEU A O 1
ATOM 672 N N . ALA A 1 94 ? 52.093 -0.633 -47.106 1.00 93.44 94 ALA A N 1
ATOM 673 C CA . ALA A 1 94 ? 50.843 -1.354 -47.347 1.00 93.44 94 ALA A CA 1
ATOM 674 C C . ALA A 1 94 ? 50.206 -1.892 -46.050 1.00 93.44 94 ALA A C 1
ATOM 676 O O . ALA A 1 94 ? 48.988 -1.845 -45.894 1.00 93.44 94 ALA A O 1
ATOM 677 N N . LEU A 1 95 ? 51.009 -2.354 -45.081 1.00 95.56 95 LEU A N 1
ATOM 678 C CA . LEU A 1 95 ? 50.503 -2.755 -43.760 1.00 95.56 95 LEU A CA 1
ATOM 679 C C . LEU A 1 95 ? 49.951 -1.570 -42.963 1.00 95.56 95 LEU A C 1
ATOM 681 O O . LEU A 1 95 ? 48.901 -1.691 -42.337 1.00 95.56 95 LEU A O 1
ATOM 685 N N . VAL A 1 96 ? 50.636 -0.424 -42.987 1.00 95.62 96 VAL A N 1
ATOM 686 C CA . VAL A 1 96 ? 50.171 0.797 -42.311 1.00 95.62 96 VAL A CA 1
ATOM 687 C C . VAL A 1 96 ? 48.888 1.324 -42.956 1.00 95.62 96 VAL A C 1
ATOM 689 O O . VAL A 1 96 ? 47.964 1.725 -42.250 1.00 95.62 96 VAL A O 1
ATOM 692 N N . GLU A 1 97 ? 48.802 1.298 -44.284 1.00 95.62 97 GLU A N 1
ATOM 693 C CA . GLU A 1 97 ? 47.597 1.659 -45.029 1.00 95.62 97 GLU A CA 1
ATOM 694 C C . GLU A 1 97 ? 46.443 0.708 -44.710 1.00 95.62 97 GLU A C 1
ATOM 696 O O . GLU A 1 97 ? 45.354 1.175 -44.380 1.00 95.62 97 GLU A O 1
ATOM 701 N N . ASN A 1 98 ? 46.689 -0.605 -44.698 1.00 95.81 98 ASN A N 1
ATOM 702 C CA . ASN A 1 98 ? 45.699 -1.598 -44.290 1.00 95.81 98 ASN A CA 1
ATOM 703 C C . ASN A 1 98 ? 45.223 -1.340 -42.849 1.00 95.81 98 ASN A C 1
ATOM 705 O O . ASN A 1 98 ? 44.027 -1.170 -42.616 1.00 95.81 98 ASN A O 1
ATOM 709 N N . GLN A 1 99 ? 46.140 -1.160 -41.894 1.00 96.50 99 GLN A N 1
ATOM 710 C CA . GLN A 1 99 ? 45.792 -0.840 -40.507 1.00 96.50 99 GLN A CA 1
ATOM 711 C C . GLN A 1 99 ? 44.953 0.440 -40.403 1.00 96.50 99 GLN A C 1
ATOM 713 O O . GLN A 1 99 ? 43.985 0.489 -39.646 1.00 96.50 99 GLN A O 1
ATOM 718 N N . LYS A 1 100 ? 45.284 1.476 -41.182 1.00 97.88 100 LYS A N 1
ATOM 719 C CA . LYS A 1 100 ? 44.497 2.711 -41.252 1.00 97.88 100 LYS A CA 1
ATOM 720 C C . LYS A 1 100 ? 43.088 2.449 -41.787 1.00 97.88 100 LYS A C 1
ATOM 722 O O . LYS A 1 100 ? 42.132 2.987 -41.230 1.00 97.88 100 LYS A O 1
ATOM 727 N N . THR A 1 101 ? 42.947 1.642 -42.842 1.00 96.94 101 THR A N 1
ATOM 728 C CA . THR A 1 101 ? 41.629 1.284 -43.390 1.00 96.94 101 THR A CA 1
ATOM 729 C C . THR A 1 101 ? 40.798 0.479 -42.397 1.00 96.94 101 THR A C 1
ATOM 731 O O . THR A 1 101 ? 39.638 0.819 -42.186 1.00 96.94 101 THR A O 1
ATOM 734 N N . MET A 1 102 ? 41.398 -0.496 -41.708 1.00 97.31 102 MET A N 1
ATOM 735 C CA . MET A 1 102 ? 40.723 -1.295 -40.683 1.00 97.31 102 MET A CA 1
ATOM 736 C C . MET A 1 102 ? 40.251 -0.428 -39.519 1.00 97.31 102 MET A C 1
ATOM 738 O O . MET A 1 102 ? 39.077 -0.471 -39.167 1.00 97.31 102 MET A O 1
ATOM 742 N N . SER A 1 103 ? 41.113 0.446 -38.990 1.00 97.81 103 SER A N 1
ATOM 743 C CA . SER A 1 103 ? 40.728 1.377 -37.923 1.00 97.81 103 SER A CA 1
ATOM 744 C C . SER A 1 103 ? 39.574 2.300 -38.333 1.00 97.81 103 SER A C 1
ATOM 74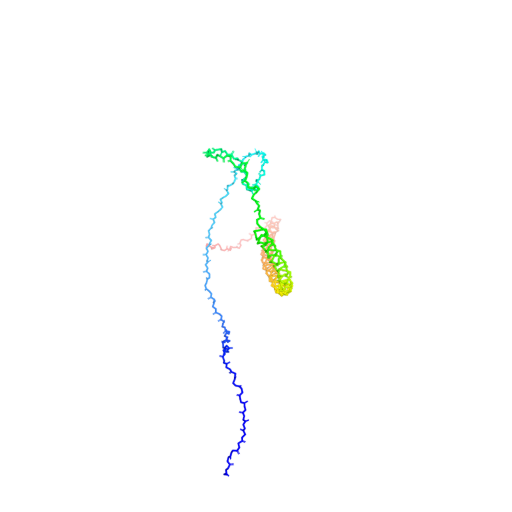6 O O . SER A 1 103 ? 38.711 2.606 -37.513 1.00 97.81 103 SER A O 1
ATOM 748 N N . LEU A 1 104 ? 39.532 2.747 -39.595 1.00 97.62 104 LEU A N 1
ATOM 749 C CA . LEU A 1 104 ? 38.440 3.583 -40.099 1.00 97.62 104 LEU A CA 1
ATOM 750 C C . LEU A 1 104 ? 37.126 2.796 -40.235 1.00 97.62 104 LEU A C 1
ATOM 752 O O . LEU A 1 104 ? 36.076 3.314 -39.855 1.00 97.62 104 LEU A O 1
ATOM 756 N N . ILE A 1 105 ? 37.185 1.558 -40.738 1.00 98.06 105 ILE A N 1
ATOM 757 C CA . ILE A 1 105 ? 36.024 0.662 -40.847 1.00 98.06 105 ILE A CA 1
ATOM 758 C C . ILE A 1 105 ? 35.463 0.363 -39.458 1.00 98.06 105 ILE A C 1
ATOM 760 O O . ILE A 1 105 ? 34.271 0.553 -39.238 1.00 98.06 105 ILE A O 1
ATOM 764 N N . GLU A 1 106 ? 36.311 -0.017 -38.502 1.00 98.19 106 GLU A N 1
ATOM 765 C CA . GLU A 1 106 ? 35.869 -0.297 -37.136 1.00 98.19 106 GLU A CA 1
ATOM 766 C C . GLU A 1 106 ? 35.279 0.943 -36.451 1.00 98.19 106 GLU A C 1
ATOM 768 O O . GLU A 1 106 ? 34.305 0.842 -35.709 1.00 98.19 106 GLU A O 1
ATOM 773 N N . ALA A 1 107 ? 35.856 2.131 -36.661 1.00 98.25 107 ALA A N 1
ATOM 774 C CA . ALA A 1 107 ? 35.312 3.367 -36.100 1.00 98.25 107 ALA A CA 1
ATOM 775 C C . ALA A 1 107 ? 33.920 3.682 -36.671 1.00 98.25 107 ALA A C 1
ATOM 777 O O . ALA A 1 107 ? 33.025 4.106 -35.934 1.00 98.25 107 ALA A O 1
ATOM 778 N N . TRP A 1 108 ? 33.727 3.449 -37.970 1.00 98.44 108 TRP A N 1
ATOM 779 C CA . TRP A 1 108 ? 32.427 3.593 -38.613 1.00 98.44 108 TRP A CA 1
ATOM 780 C C . TRP A 1 108 ? 31.424 2.548 -38.110 1.00 98.44 108 TRP A C 1
ATOM 782 O O . TRP A 1 108 ? 30.318 2.914 -37.716 1.00 98.44 108 TRP A O 1
ATOM 792 N N . GLU A 1 109 ? 31.823 1.277 -38.034 1.00 98.44 109 GLU A N 1
ATOM 793 C CA . GLU A 1 109 ? 30.998 0.187 -37.509 1.00 98.44 109 GLU A CA 1
ATOM 794 C C . GLU A 1 109 ? 30.545 0.473 -36.077 1.00 98.44 109 GLU A C 1
ATOM 796 O O . GLU A 1 109 ? 29.354 0.406 -35.781 1.00 98.44 109 GLU A O 1
ATOM 801 N N . ARG A 1 110 ? 31.471 0.875 -35.198 1.00 97.44 110 ARG A N 1
ATOM 802 C CA . ARG A 1 110 ? 31.147 1.268 -33.822 1.00 97.44 110 ARG A CA 1
ATOM 803 C C . ARG A 1 110 ? 30.155 2.434 -33.795 1.00 97.44 110 ARG A C 1
ATOM 805 O O . ARG A 1 110 ? 29.204 2.393 -33.022 1.00 97.44 110 ARG A O 1
ATOM 812 N N . SER A 1 111 ? 30.315 3.443 -34.659 1.00 97.81 111 SER A N 1
ATOM 813 C CA . SER A 1 111 ? 29.361 4.560 -34.755 1.00 97.81 111 SER A CA 1
ATOM 814 C C . SER A 1 111 ? 27.959 4.104 -35.176 1.00 97.81 111 SER A C 1
ATOM 816 O O . SER A 1 111 ? 26.967 4.572 -34.611 1.00 97.81 111 SER A O 1
ATOM 818 N N . GLU A 1 112 ? 27.853 3.180 -36.133 1.00 98.44 112 GLU A N 1
ATOM 819 C CA . GLU A 1 112 ? 26.570 2.603 -36.548 1.00 98.44 112 GLU A CA 1
ATOM 820 C C . GLU A 1 112 ? 25.955 1.722 -35.453 1.00 98.44 112 GLU A C 1
ATOM 822 O O . GLU A 1 112 ? 24.760 1.841 -35.166 1.00 98.44 112 GLU A O 1
ATOM 827 N N . MET A 1 113 ? 26.766 0.907 -34.777 1.00 97.62 113 MET A N 1
ATOM 828 C CA . MET A 1 113 ? 26.334 0.061 -33.664 1.00 97.62 113 MET A CA 1
ATOM 829 C C . MET A 1 113 ? 25.753 0.906 -32.524 1.00 97.62 113 MET A C 1
ATOM 831 O O . MET A 1 113 ? 24.607 0.692 -32.126 1.00 97.62 113 MET A O 1
ATOM 835 N N . THR A 1 114 ? 26.452 1.965 -32.100 1.00 98.50 114 THR A N 1
ATOM 836 C CA . THR A 1 114 ? 25.968 2.886 -31.059 1.00 98.50 114 THR A CA 1
ATOM 837 C C . THR A 1 114 ? 24.642 3.558 -31.438 1.00 98.50 114 THR A C 1
ATOM 839 O O . THR A 1 114 ? 23.784 3.776 -30.576 1.00 98.50 114 THR A O 1
ATOM 842 N N . LYS A 1 115 ? 24.409 3.872 -32.723 1.00 98.38 115 LYS A N 1
ATOM 843 C CA . LYS A 1 115 ? 23.115 4.424 -33.176 1.00 98.38 115 LYS A CA 1
ATOM 844 C C . LYS A 1 115 ? 21.976 3.425 -32.989 1.00 98.38 115 LYS A C 1
ATOM 846 O O . LYS A 1 115 ? 20.858 3.839 -32.666 1.00 98.38 115 LYS A O 1
ATOM 851 N N . VAL A 1 116 ? 22.225 2.140 -33.229 1.00 98.56 116 VAL A N 1
ATOM 852 C CA . VAL A 1 116 ? 21.233 1.076 -33.024 1.00 98.56 116 VAL A CA 1
ATOM 853 C C . VAL A 1 116 ? 21.001 0.846 -31.532 1.00 98.56 116 VAL A C 1
ATOM 855 O O . VAL A 1 116 ? 19.846 0.846 -31.103 1.00 98.56 116 VAL A O 1
ATOM 858 N N . GLU A 1 117 ? 22.065 0.752 -30.737 1.00 98.00 117 GLU A N 1
ATOM 859 C CA . GLU A 1 117 ? 21.995 0.573 -29.282 1.00 98.00 117 GLU A CA 1
ATOM 860 C C . GLU A 1 117 ? 21.232 1.710 -28.611 1.00 98.00 117 GLU A C 1
ATOM 862 O O . GLU A 1 117 ? 20.240 1.462 -27.937 1.00 98.00 117 GLU A O 1
ATOM 867 N N . THR A 1 118 ? 21.566 2.966 -28.913 1.00 98.31 118 THR A N 1
ATOM 868 C CA . THR A 1 118 ? 20.855 4.130 -28.357 1.00 98.31 118 THR A CA 1
ATOM 869 C C . THR A 1 118 ? 19.354 4.082 -28.673 1.00 98.31 118 THR A C 1
ATOM 871 O O . THR A 1 118 ? 18.514 4.482 -27.864 1.00 98.31 118 THR A O 1
ATOM 874 N N . LYS A 1 119 ? 18.968 3.613 -29.870 1.00 98.38 119 LYS A N 1
ATOM 875 C CA . LYS A 1 119 ? 17.549 3.447 -30.232 1.00 98.38 119 LYS A CA 1
ATOM 876 C C . LYS A 1 119 ? 16.895 2.323 -29.430 1.00 98.38 119 LYS A C 1
ATOM 878 O O . LYS A 1 119 ? 15.738 2.474 -29.037 1.00 98.38 119 LYS A O 1
ATOM 883 N N . ALA A 1 120 ? 17.598 1.215 -29.215 1.00 98.50 120 ALA A N 1
ATOM 884 C CA . ALA A 1 120 ? 17.116 0.106 -28.403 1.00 98.50 120 ALA A CA 1
ATOM 885 C C . ALA A 1 120 ? 16.968 0.523 -26.932 1.00 98.50 120 ALA A C 1
ATOM 887 O O . ALA A 1 120 ? 15.891 0.361 -26.366 1.00 98.50 120 ALA A O 1
ATOM 888 N N . GLU A 1 121 ? 17.981 1.162 -26.352 1.00 98.50 121 GLU A N 1
ATOM 889 C CA . GLU A 1 121 ? 17.979 1.670 -24.978 1.00 98.50 121 GLU A CA 1
ATOM 890 C C . GLU A 1 121 ? 16.844 2.661 -24.734 1.00 98.50 121 GLU A C 1
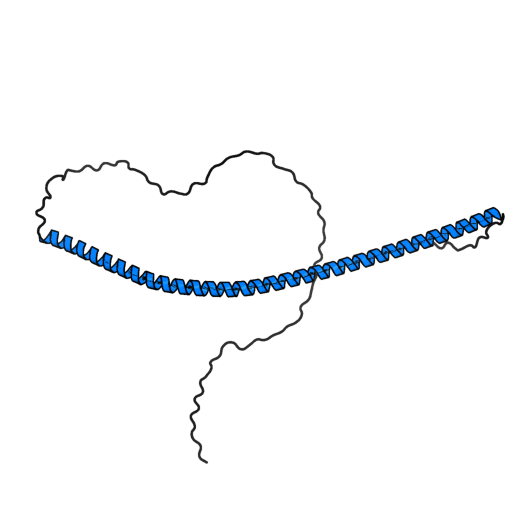ATOM 892 O O . GLU A 1 121 ? 16.119 2.537 -23.753 1.00 98.50 121 GLU A O 1
ATOM 897 N N . LYS A 1 122 ? 16.601 3.598 -25.661 1.00 98.62 122 LYS A N 1
ATOM 898 C CA . LYS A 1 122 ? 15.452 4.516 -25.565 1.00 98.62 122 LYS A CA 1
ATOM 899 C C . LYS A 1 122 ? 14.123 3.769 -25.465 1.00 98.62 122 LYS A C 1
ATOM 901 O O . LYS A 1 122 ? 13.265 4.156 -24.673 1.00 98.62 122 LYS A O 1
ATOM 906 N N . LYS A 1 123 ? 13.946 2.700 -26.250 1.00 98.50 123 LYS A N 1
ATOM 907 C CA . LYS A 1 123 ? 12.742 1.858 -26.183 1.00 98.50 123 LYS A CA 1
ATOM 908 C C . LYS A 1 123 ? 12.674 1.084 -24.869 1.00 98.50 123 LYS A C 1
ATOM 910 O O . LYS A 1 123 ? 11.607 1.038 -24.270 1.00 98.50 123 LYS A O 1
ATOM 915 N N . MET A 1 124 ? 13.790 0.524 -24.406 1.00 98.50 124 MET A N 1
ATOM 916 C CA . MET A 1 124 ? 13.846 -0.205 -23.136 1.00 98.50 124 MET A CA 1
ATOM 917 C C . MET A 1 124 ? 13.526 0.703 -21.947 1.00 98.50 124 MET A C 1
ATOM 919 O O . MET A 1 124 ? 12.690 0.351 -21.123 1.00 98.50 124 MET A O 1
ATOM 923 N N . THR A 1 125 ? 14.092 1.909 -21.896 1.00 98.50 125 THR A N 1
ATOM 924 C CA . THR A 1 125 ? 13.783 2.893 -20.851 1.00 98.50 125 THR A CA 1
ATOM 925 C C . THR A 1 125 ? 12.315 3.316 -20.893 1.00 98.50 125 THR A C 1
ATOM 927 O O . THR A 1 125 ? 11.683 3.440 -19.845 1.00 98.50 125 THR A O 1
ATOM 930 N N . ALA A 1 126 ? 11.734 3.485 -22.087 1.00 98.56 126 ALA A N 1
ATOM 931 C CA . ALA A 1 126 ? 10.309 3.781 -22.222 1.00 98.56 126 ALA A CA 1
ATOM 932 C C . ALA A 1 126 ? 9.437 2.645 -21.657 1.00 98.56 126 ALA A C 1
ATOM 934 O O . ALA A 1 126 ? 8.530 2.917 -20.869 1.00 98.56 126 ALA A O 1
ATOM 935 N N . ILE A 1 127 ? 9.747 1.388 -21.991 1.00 98.62 127 ILE A N 1
ATOM 936 C CA . ILE A 1 127 ? 9.059 0.203 -21.452 1.00 98.62 127 ILE A CA 1
ATOM 937 C C . ILE A 1 127 ? 9.192 0.152 -19.928 1.00 98.62 127 ILE A C 1
ATOM 939 O O . ILE A 1 127 ? 8.177 0.109 -19.241 1.00 98.62 127 ILE A O 1
ATOM 943 N N . HIS A 1 128 ? 10.410 0.270 -19.396 1.00 98.62 128 HIS A N 1
ATOM 944 C CA . HIS A 1 128 ? 10.658 0.252 -17.954 1.00 98.62 128 HIS A CA 1
ATOM 945 C C . HIS A 1 128 ? 9.858 1.350 -17.238 1.00 98.62 128 HIS A C 1
ATOM 947 O O . HIS A 1 128 ? 9.217 1.102 -16.220 1.00 98.62 128 HIS A O 1
ATOM 953 N N . SER A 1 129 ? 9.840 2.573 -17.778 1.00 98.50 129 SER A N 1
ATOM 954 C CA . SER A 1 129 ? 9.083 3.682 -17.183 1.00 98.50 129 SER A CA 1
ATOM 955 C C . SER A 1 129 ? 7.577 3.407 -17.140 1.00 98.50 129 SER A C 1
ATOM 957 O O . SER A 1 129 ? 6.908 3.734 -16.157 1.00 98.50 129 SER A O 1
ATOM 959 N N . TRP A 1 130 ? 7.047 2.758 -18.179 1.00 98.69 130 TRP A N 1
ATOM 960 C CA . TRP A 1 130 ? 5.646 2.372 -18.256 1.00 98.69 130 TRP A CA 1
ATOM 961 C C . TRP A 1 130 ? 5.320 1.253 -17.263 1.00 98.69 130 TRP A C 1
ATOM 963 O O . TRP A 1 130 ? 4.340 1.363 -16.526 1.00 98.69 130 TRP A O 1
ATOM 973 N N . GLU A 1 131 ? 6.167 0.226 -17.175 1.00 98.62 131 GLU A N 1
ATOM 974 C CA . GLU A 1 131 ? 6.040 -0.855 -16.191 1.00 98.62 131 GLU A CA 1
ATOM 975 C C . GLU A 1 131 ? 6.077 -0.310 -14.763 1.00 98.62 131 GLU A C 1
ATOM 977 O O . GLU A 1 131 ? 5.204 -0.627 -13.954 1.00 98.62 131 GLU A O 1
ATOM 982 N N . ASN A 1 132 ? 7.026 0.581 -14.471 1.00 98.56 132 ASN A N 1
ATOM 983 C CA . ASN A 1 132 ? 7.141 1.219 -13.167 1.00 98.56 132 ASN A CA 1
ATOM 984 C C . ASN A 1 132 ? 5.903 2.066 -12.836 1.00 98.56 132 ASN A C 1
ATOM 986 O O . ASN A 1 132 ? 5.404 2.016 -11.717 1.00 98.56 132 ASN A O 1
ATOM 990 N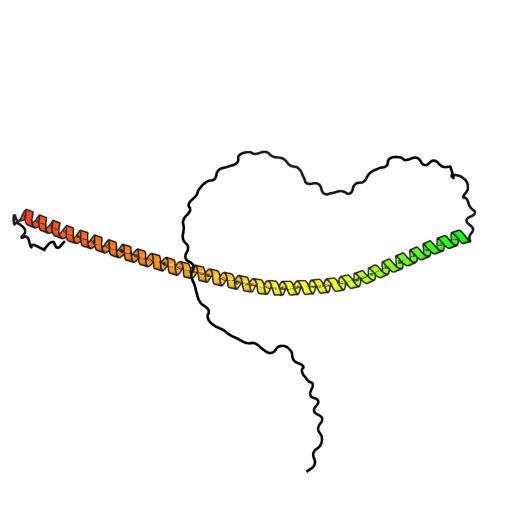 N . SER A 1 133 ? 5.345 2.794 -13.809 1.00 98.38 133 SER A N 1
ATOM 991 C CA . SER A 1 133 ? 4.102 3.552 -13.614 1.00 98.38 133 SER A CA 1
ATOM 992 C C . SER A 1 133 ? 2.911 2.643 -13.278 1.00 98.38 133 SER A C 1
ATOM 994 O O . SER A 1 133 ? 2.125 2.950 -12.376 1.00 98.38 133 SER A O 1
ATOM 996 N N . LYS A 1 134 ? 2.784 1.497 -13.959 1.00 98.69 134 LYS A N 1
ATOM 997 C CA . LYS A 1 134 ? 1.737 0.508 -13.666 1.00 98.69 134 LYS A CA 1
ATOM 998 C C . LYS A 1 134 ? 1.929 -0.132 -12.298 1.00 98.69 134 LYS A C 1
ATOM 1000 O O . LYS A 1 134 ? 0.966 -0.216 -11.539 1.00 98.69 134 LYS A O 1
ATOM 1005 N N . LYS A 1 135 ? 3.161 -0.509 -11.963 1.00 98.62 135 LYS A N 1
ATOM 1006 C CA . LYS A 1 135 ? 3.518 -1.057 -10.655 1.00 98.62 135 LYS A CA 1
ATOM 1007 C C . LYS A 1 135 ? 3.198 -0.072 -9.529 1.00 98.62 135 LYS A C 1
ATOM 1009 O O . LYS A 1 135 ? 2.461 -0.434 -8.620 1.00 98.62 135 LYS A O 1
ATOM 1014 N N . ALA A 1 136 ? 3.630 1.182 -9.649 1.00 98.38 136 ALA A N 1
ATOM 1015 C CA . ALA A 1 136 ? 3.357 2.225 -8.661 1.00 98.38 136 ALA A CA 1
ATOM 1016 C C . ALA A 1 136 ? 1.852 2.481 -8.466 1.00 98.38 136 ALA A C 1
ATOM 1018 O O . ALA A 1 136 ? 1.406 2.740 -7.351 1.00 98.38 136 ALA A O 1
ATOM 1019 N N . THR A 1 137 ? 1.049 2.375 -9.532 1.00 98.38 137 THR A N 1
ATOM 1020 C CA . THR A 1 137 ? -0.416 2.497 -9.432 1.00 98.38 137 THR A CA 1
ATOM 1021 C C . THR A 1 137 ? -1.009 1.374 -8.578 1.00 98.38 137 THR A C 1
ATOM 1023 O O . THR A 1 137 ? -1.811 1.636 -7.685 1.00 98.38 137 THR A O 1
ATOM 1026 N N . LEU A 1 138 ? -0.591 0.127 -8.815 1.00 98.56 138 LEU A N 1
ATOM 1027 C CA . LEU A 1 138 ? -1.068 -1.026 -8.049 1.00 98.56 138 LEU A CA 1
ATOM 1028 C C . LEU A 1 138 ? -0.581 -0.992 -6.595 1.00 98.56 138 LEU A C 1
ATOM 1030 O O . LEU A 1 138 ? -1.350 -1.291 -5.686 1.00 98.56 138 LEU A O 1
ATOM 1034 N N . GLU A 1 139 ? 0.668 -0.592 -6.362 1.00 97.94 139 GLU A N 1
ATOM 1035 C CA . GLU A 1 139 ? 1.218 -0.417 -5.013 1.00 97.94 139 GLU A CA 1
ATOM 1036 C C . GLU A 1 139 ? 0.449 0.652 -4.228 1.00 97.94 139 GLU A C 1
ATOM 1038 O O . GLU A 1 139 ? 0.105 0.430 -3.068 1.00 97.94 139 GLU A O 1
ATOM 1043 N N . ALA A 1 140 ? 0.080 1.768 -4.867 1.00 98.38 140 ALA A N 1
ATOM 1044 C CA . ALA A 1 140 ? -0.750 2.792 -4.239 1.00 98.38 140 ALA A CA 1
ATOM 1045 C C . ALA A 1 140 ? -2.145 2.263 -3.851 1.00 98.38 140 ALA A C 1
ATOM 1047 O O . ALA A 1 140 ? -2.654 2.589 -2.773 1.00 98.38 140 ALA A O 1
ATOM 1048 N N . ASP A 1 141 ? -2.760 1.427 -4.691 1.00 98.06 141 ASP A N 1
ATOM 1049 C CA . ASP A 1 141 ? -4.045 0.794 -4.379 1.00 98.06 141 ASP A CA 1
ATOM 1050 C C . ASP A 1 141 ? -3.934 -0.192 -3.207 1.00 98.06 141 ASP A C 1
ATOM 1052 O O . ASP A 1 141 ? -4.805 -0.199 -2.330 1.00 98.06 141 ASP A O 1
ATOM 1056 N N . ILE A 1 142 ? -2.849 -0.973 -3.144 1.00 98.50 142 ILE A N 1
ATOM 1057 C CA . ILE A 1 142 ? -2.546 -1.858 -2.011 1.00 98.50 142 ILE A CA 1
ATOM 1058 C C . ILE A 1 142 ? -2.423 -1.037 -0.725 1.00 98.50 142 ILE A C 1
ATOM 1060 O O . ILE A 1 142 ? -3.181 -1.275 0.217 1.00 98.50 142 ILE A O 1
ATOM 1064 N N . SER A 1 143 ? -1.570 -0.009 -0.706 1.00 98.31 143 SER A N 1
ATOM 1065 C CA . SER A 1 143 ? -1.383 0.842 0.476 1.00 98.31 143 SER A CA 1
ATOM 1066 C C . SER A 1 143 ? -2.686 1.511 0.926 1.00 98.31 143 SER A C 1
ATOM 1068 O O . SER A 1 143 ? -2.984 1.584 2.119 1.00 98.31 143 SER A O 1
ATOM 1070 N N . LYS A 1 144 ? -3.533 1.941 -0.017 1.00 98.44 144 LYS A N 1
ATOM 1071 C CA . LYS A 1 144 ? -4.853 2.512 0.291 1.00 98.44 144 LYS A CA 1
ATOM 1072 C C . LYS A 1 144 ? -5.798 1.494 0.933 1.00 98.44 144 LYS A C 1
ATOM 1074 O O . LYS A 1 144 ? -6.626 1.863 1.771 1.00 98.44 144 LYS A O 1
ATOM 1079 N N . MET A 1 145 ? -5.749 0.228 0.521 1.00 98.19 145 MET A N 1
ATOM 1080 C CA . MET A 1 145 ? -6.543 -0.835 1.144 1.00 98.19 145 MET A CA 1
ATOM 1081 C C . MET A 1 145 ? -6.028 -1.180 2.541 1.00 98.19 145 MET A C 1
ATOM 1083 O O . MET A 1 145 ? -6.839 -1.343 3.454 1.00 98.19 145 MET A O 1
ATOM 1087 N N . GLU A 1 146 ? -4.711 -1.223 2.725 1.00 98.12 146 GLU A N 1
ATOM 1088 C CA . GLU A 1 146 ? -4.074 -1.453 4.024 1.00 98.12 146 GLU A CA 1
ATOM 1089 C C . GLU A 1 146 ? -4.444 -0.359 5.032 1.00 98.12 146 GLU A C 1
ATOM 1091 O O . GLU A 1 146 ? -4.910 -0.671 6.127 1.00 98.12 146 GLU A O 1
ATOM 1096 N N . GLU A 1 147 ? -4.376 0.917 4.641 1.00 98.12 147 GLU A N 1
ATOM 1097 C CA . GLU A 1 147 ? -4.781 2.040 5.496 1.00 98.12 147 GLU A CA 1
ATOM 1098 C C . GLU A 1 147 ? -6.257 1.932 5.919 1.00 98.12 147 GLU A C 1
ATOM 1100 O O . GLU A 1 147 ? -6.613 2.152 7.080 1.00 98.12 147 GLU A O 1
ATOM 1105 N N . LYS A 1 148 ? -7.146 1.556 4.989 1.00 98.06 148 LYS A N 1
ATOM 1106 C CA . LYS A 1 148 ? -8.571 1.346 5.295 1.00 98.06 148 LYS A CA 1
ATOM 1107 C C . LYS A 1 148 ? -8.785 0.199 6.276 1.00 98.06 148 LYS A C 1
ATOM 1109 O O . LYS A 1 148 ? -9.675 0.291 7.124 1.00 98.06 148 LYS A O 1
ATOM 1114 N N . LEU A 1 149 ? -8.030 -0.890 6.144 1.00 98.25 149 LEU A N 1
ATOM 1115 C CA . LEU A 1 149 ? -8.109 -2.009 7.078 1.00 98.25 149 LEU A CA 1
ATOM 1116 C C . LEU A 1 149 ? -7.608 -1.605 8.460 1.00 98.25 149 LEU A C 1
ATOM 1118 O O . LEU A 1 149 ? -8.262 -1.933 9.448 1.00 98.25 149 LEU A O 1
ATOM 1122 N N . GLU A 1 150 ? -6.515 -0.854 8.533 1.00 97.94 150 GLU A N 1
ATOM 1123 C CA . GLU A 1 150 ? -5.953 -0.415 9.806 1.00 97.94 150 GLU A CA 1
ATOM 1124 C C . GLU A 1 150 ? -6.895 0.546 10.543 1.00 97.94 150 GLU A C 1
ATOM 1126 O O . GLU A 1 150 ? -7.171 0.353 11.728 1.00 97.94 150 GLU A O 1
ATOM 1131 N N . LYS A 1 151 ? -7.529 1.487 9.827 1.00 98.25 151 LYS A N 1
ATOM 1132 C CA . LYS A 1 151 ? -8.597 2.337 10.388 1.00 98.25 151 LYS A CA 1
ATOM 1133 C C . LYS A 1 151 ? -9.746 1.510 10.964 1.00 98.25 151 LYS A C 1
ATOM 1135 O O . LYS A 1 151 ? -10.139 1.714 12.110 1.00 98.25 151 LYS A O 1
ATOM 1140 N N . LYS A 1 152 ? -10.251 0.523 10.215 1.00 98.19 152 LYS A N 1
ATOM 1141 C CA . LYS A 1 152 ? -11.339 -0.353 10.688 1.00 98.19 152 LYS A CA 1
ATOM 1142 C C . LYS A 1 152 ? -10.943 -1.177 11.913 1.00 98.19 152 LYS A C 1
ATOM 1144 O O . LYS A 1 152 ? -11.769 -1.368 12.807 1.00 98.19 152 LYS A O 1
ATOM 1149 N N . LYS A 1 153 ? -9.702 -1.670 11.969 1.00 98.25 153 LYS A N 1
ATOM 1150 C CA . LYS A 1 153 ? -9.179 -2.386 13.140 1.00 98.25 153 LYS A CA 1
ATOM 1151 C C . LYS A 1 153 ? -9.133 -1.475 14.366 1.00 98.25 153 LYS A C 1
ATOM 1153 O O . LYS A 1 153 ? -9.617 -1.882 15.422 1.00 98.25 153 LYS A O 1
ATOM 1158 N N . ALA A 1 154 ? -8.622 -0.253 14.220 1.00 97.94 154 ALA A N 1
ATOM 1159 C CA . ALA A 1 154 ? -8.567 0.729 15.300 1.00 97.94 154 ALA A CA 1
ATOM 1160 C C . ALA A 1 154 ? -9.971 1.098 15.808 1.00 97.94 154 ALA A C 1
ATOM 1162 O O . ALA A 1 154 ? -10.241 0.978 17.002 1.00 97.94 154 ALA A O 1
ATOM 1163 N N . GLU A 1 155 ? -10.901 1.429 14.906 1.00 97.88 155 GLU A N 1
ATOM 1164 C CA . GLU A 1 155 ? -12.297 1.730 15.252 1.00 97.88 155 GLU A CA 1
ATOM 1165 C C . GLU A 1 155 ? -12.974 0.576 16.007 1.00 97.88 155 GLU A C 1
ATOM 1167 O O . GLU A 1 155 ? -13.713 0.789 16.973 1.00 97.88 155 GLU A O 1
ATOM 1172 N N . TYR A 1 156 ? -12.749 -0.669 15.576 1.00 98.12 156 TYR A N 1
ATOM 1173 C CA . TYR A 1 156 ? -13.303 -1.833 16.260 1.00 98.12 156 TYR A CA 1
ATOM 1174 C C . TYR A 1 156 ? -12.684 -2.015 17.647 1.00 98.12 156 TYR A C 1
ATOM 1176 O O . TYR A 1 156 ? -13.412 -2.239 18.615 1.00 98.12 156 TYR A O 1
ATOM 1184 N N . ALA A 1 157 ? -11.362 -1.878 17.765 1.00 98.12 157 ALA A N 1
ATOM 1185 C CA . ALA A 1 157 ? -10.667 -1.964 19.043 1.00 98.12 157 ALA A CA 1
ATOM 1186 C C . ALA A 1 157 ? -11.172 -0.902 20.035 1.00 98.12 157 ALA A C 1
ATOM 1188 O O . ALA A 1 157 ? -11.443 -1.230 21.191 1.00 98.12 157 ALA A O 1
ATOM 1189 N N . GLU A 1 158 ? -11.377 0.341 19.592 1.00 97.88 158 GLU A N 1
ATOM 1190 C CA . GLU A 1 158 ? -11.964 1.400 20.420 1.00 97.88 158 GLU A CA 1
ATOM 1191 C C . GLU A 1 158 ? -13.398 1.081 20.844 1.00 97.88 158 GL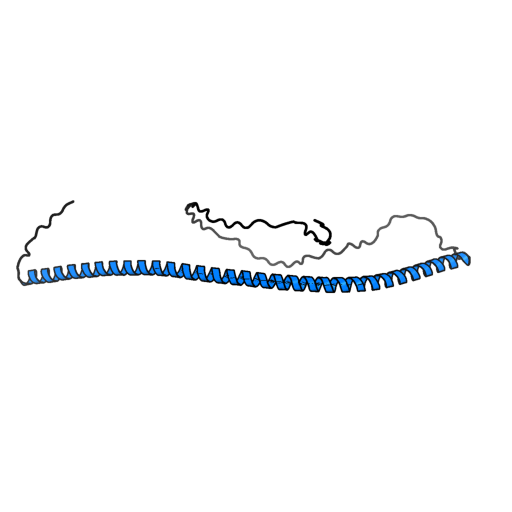U A C 1
ATOM 1193 O O . GLU A 1 158 ? -13.730 1.212 22.022 1.00 97.88 158 GLU A O 1
ATOM 1198 N N . LYS A 1 159 ? -14.242 0.568 19.938 1.00 98.31 159 LYS A N 1
ATOM 1199 C CA . LYS A 1 159 ? -15.601 0.122 20.294 1.00 98.31 159 LYS A CA 1
ATOM 1200 C C . LYS A 1 159 ? -15.586 -0.940 21.392 1.00 98.31 159 LYS A C 1
ATOM 1202 O O . LYS A 1 159 ? -16.422 -0.886 22.293 1.00 98.31 159 LYS A O 1
ATOM 1207 N N . GLN A 1 160 ? -14.656 -1.895 21.343 1.00 98.25 160 GLN A N 1
ATOM 1208 C CA . GLN A 1 160 ? -14.544 -2.913 22.392 1.00 98.25 160 GLN A CA 1
ATOM 1209 C C . GLN A 1 160 ? -14.046 -2.320 23.713 1.00 98.25 160 GLN A C 1
ATOM 1211 O O . GLN A 1 160 ? -14.626 -2.603 24.760 1.00 98.25 160 GLN A O 1
ATOM 1216 N N . LYS A 1 161 ? -13.045 -1.433 23.679 1.00 98.12 161 LYS A N 1
ATOM 1217 C CA . LYS A 1 161 ? -12.574 -0.714 24.875 1.00 98.12 161 LYS A CA 1
ATOM 1218 C C . LYS A 1 161 ? -13.687 0.123 25.514 1.00 98.12 161 LYS A C 1
ATOM 1220 O O . LYS A 1 161 ? -13.852 0.083 26.729 1.00 98.12 161 LYS A O 1
ATOM 1225 N N . ASN A 1 162 ? -14.508 0.793 24.708 1.00 98.31 162 ASN A N 1
ATOM 1226 C CA . ASN A 1 162 ? -15.653 1.566 25.187 1.00 98.31 162 ASN A CA 1
ATOM 1227 C C . ASN A 1 162 ? -16.706 0.678 25.859 1.00 98.31 162 ASN A C 1
ATOM 1229 O O . ASN A 1 162 ? -17.205 1.032 26.924 1.00 98.31 162 ASN A O 1
ATOM 1233 N N . LYS A 1 163 ? -17.009 -0.502 25.302 1.00 98.31 163 LYS A N 1
ATOM 1234 C CA . LYS A 1 163 ? -17.911 -1.471 25.953 1.00 98.31 163 LYS A CA 1
ATOM 1235 C C . LYS A 1 163 ? -17.369 -1.938 27.301 1.00 98.31 163 LYS A C 1
ATOM 1237 O O . LYS A 1 163 ? -18.117 -1.983 28.273 1.00 98.31 163 LYS A O 1
ATOM 1242 N N . ILE A 1 164 ? -16.073 -2.239 27.377 1.00 98.12 164 ILE A N 1
ATOM 1243 C CA . ILE A 1 164 ? -15.417 -2.610 28.638 1.00 98.12 164 ILE A CA 1
ATOM 1244 C C . ILE A 1 164 ? -15.536 -1.466 29.655 1.00 98.12 164 ILE A C 1
ATOM 1246 O O . ILE A 1 164 ? -15.905 -1.700 30.805 1.00 98.12 164 ILE A O 1
ATOM 1250 N N . ALA A 1 165 ? -15.297 -0.223 29.229 1.00 98.31 165 ALA A N 1
ATOM 1251 C CA . ALA A 1 165 ? -15.446 0.952 30.082 1.00 98.31 165 ALA A CA 1
ATOM 1252 C C . ALA A 1 165 ? -16.895 1.148 30.563 1.00 98.31 165 ALA A C 1
ATOM 1254 O O . ALA A 1 165 ? -17.108 1.460 31.734 1.00 98.31 165 ALA A O 1
ATOM 1255 N N . MET A 1 166 ? -17.893 0.911 29.704 1.00 98.31 166 MET A N 1
ATOM 1256 C CA . MET A 1 166 ? -19.308 0.952 30.089 1.00 98.31 166 MET A CA 1
ATOM 1257 C C . MET A 1 166 ? -19.643 -0.094 31.153 1.00 98.31 166 MET A C 1
ATOM 1259 O O . MET A 1 166 ? -20.246 0.254 32.163 1.00 98.31 166 MET A O 1
ATOM 1263 N N . ILE A 1 167 ? -19.206 -1.344 30.970 1.00 98.44 167 ILE A N 1
ATOM 1264 C CA . ILE A 1 167 ? -19.415 -2.418 31.954 1.00 98.44 167 ILE A CA 1
ATOM 1265 C C . ILE A 1 167 ? -18.760 -2.053 33.289 1.00 98.44 167 ILE A C 1
ATOM 1267 O O . ILE A 1 167 ? -19.352 -2.237 34.353 1.00 98.44 167 ILE A O 1
ATOM 1271 N N . HIS A 1 168 ? -17.544 -1.503 33.253 1.00 98.50 168 HIS A N 1
ATOM 1272 C CA . HIS A 1 168 ? -16.863 -1.059 34.462 1.00 98.50 168 HIS A CA 1
ATOM 1273 C C . HIS A 1 168 ? -17.635 0.062 35.168 1.00 98.50 168 HIS A C 1
ATOM 1275 O O . HIS A 1 168 ? -17.859 -0.024 36.376 1.00 98.50 168 HIS A O 1
ATOM 1281 N N . LYS A 1 169 ? -18.080 1.077 34.417 1.00 98.50 169 LYS A N 1
ATOM 1282 C CA . LYS A 1 169 ? -18.883 2.190 34.931 1.00 98.50 169 LYS A CA 1
ATOM 1283 C C . LYS A 1 169 ? -20.177 1.691 35.574 1.00 98.50 169 LYS A C 1
ATOM 1285 O O . LYS A 1 169 ? -20.434 2.018 36.727 1.00 98.50 169 LYS A O 1
ATOM 1290 N N . GLU A 1 170 ? -20.928 0.835 34.888 1.00 98.25 170 GLU A N 1
ATOM 1291 C CA . GLU A 1 170 ? -22.163 0.242 35.414 1.00 98.25 170 GLU A CA 1
ATOM 1292 C C . GLU A 1 170 ? -21.899 -0.572 36.694 1.00 98.25 170 GLU A C 1
ATOM 1294 O O . GLU A 1 170 ? -22.640 -0.488 37.674 1.00 98.25 170 GLU A O 1
ATOM 1299 N N . GLY A 1 171 ? -20.801 -1.333 36.731 1.00 98.50 171 GLY A N 1
ATOM 1300 C CA . GLY A 1 171 ? -20.384 -2.065 37.924 1.00 98.50 171 GLY A CA 1
ATOM 1301 C C . GLY A 1 171 ? -20.029 -1.151 39.103 1.00 98.50 171 GLY A C 1
ATOM 1302 O O . GLY A 1 171 ? -20.351 -1.472 40.248 1.00 98.50 171 GLY A O 1
ATOM 1303 N N . VAL A 1 172 ? -19.380 -0.012 38.847 1.00 98.38 172 VAL A N 1
ATOM 1304 C CA . VAL A 1 172 ? -19.082 1.004 39.870 1.00 98.38 172 VAL A CA 1
ATOM 1305 C C . VAL A 1 172 ? -20.367 1.658 40.377 1.00 98.38 172 VAL A C 1
ATOM 1307 O O . VAL A 1 172 ? -20.545 1.751 41.589 1.00 98.38 172 VAL A O 1
ATOM 1310 N N . GLU A 1 173 ? -21.285 2.037 39.487 1.00 97.62 173 GLU A N 1
ATOM 1311 C CA . GLU A 1 173 ? -22.582 2.629 39.844 1.00 97.62 173 GLU A CA 1
ATOM 1312 C C . GLU A 1 173 ? -23.415 1.685 40.721 1.00 97.62 173 GLU A C 1
ATOM 1314 O O . GLU A 1 173 ? -23.932 2.095 41.760 1.00 97.62 173 GLU A O 1
ATOM 1319 N N . LYS A 1 174 ? -23.466 0.391 40.378 1.00 98.44 174 LYS A N 1
ATOM 1320 C CA . LYS A 1 174 ? -24.133 -0.632 41.198 1.00 98.44 174 LYS A CA 1
ATOM 1321 C C . LYS A 1 174 ? -23.512 -0.756 42.591 1.00 98.44 174 LYS A C 1
ATOM 1323 O O . LYS A 1 174 ? -24.240 -0.809 43.580 1.00 98.44 174 LYS A O 1
ATOM 1328 N N . ARG A 1 175 ? -22.177 -0.763 42.701 1.00 98.12 175 ARG A N 1
ATOM 1329 C CA . ARG A 1 175 ? -21.491 -0.782 44.007 1.00 98.12 175 ARG A CA 1
ATOM 1330 C C . ARG A 1 175 ? -21.763 0.484 44.821 1.00 98.12 175 ARG A C 1
ATOM 1332 O O . ARG A 1 175 ? -22.003 0.382 46.022 1.00 98.12 175 ARG A O 1
ATOM 1339 N N . ALA A 1 176 ? -21.768 1.652 44.182 1.00 98.00 176 ALA A N 1
ATOM 1340 C CA . ALA A 1 176 ? -22.096 2.916 44.834 1.00 98.00 176 ALA A CA 1
ATOM 1341 C C . ALA A 1 176 ? -23.538 2.912 45.367 1.00 98.00 176 ALA A C 1
ATOM 1343 O O . ALA A 1 176 ? -23.756 3.270 46.521 1.00 98.00 176 ALA A O 1
ATOM 1344 N N . MET A 1 177 ? -24.501 2.416 44.583 1.00 97.62 177 MET A N 1
ATOM 1345 C CA . MET A 1 177 ? -25.899 2.273 45.005 1.00 97.62 177 MET A CA 1
ATOM 1346 C C . MET A 1 177 ? -26.043 1.375 46.241 1.00 97.62 177 MET A C 1
ATOM 1348 O O . MET A 1 177 ? -26.739 1.725 47.191 1.00 97.62 177 MET A O 1
ATOM 1352 N N . VAL A 1 178 ? -25.340 0.238 46.276 1.00 98.31 178 VAL A N 1
ATOM 1353 C CA . VAL A 1 178 ? -25.329 -0.645 47.456 1.00 98.31 178 VAL A CA 1
ATOM 1354 C C . VAL A 1 178 ? -24.774 0.081 48.682 1.00 98.31 178 VAL A C 1
ATOM 1356 O O . VAL A 1 178 ? -25.327 -0.052 49.774 1.00 98.31 178 VAL A O 1
ATOM 1359 N N . GLN A 1 179 ? -23.715 0.876 48.517 1.00 97.38 179 GLN A N 1
ATOM 1360 C CA . GLN A 1 179 ? -23.133 1.637 49.620 1.00 97.38 179 GLN A CA 1
ATOM 1361 C C . GLN A 1 179 ? -24.072 2.741 50.128 1.00 97.38 179 GLN A C 1
ATOM 1363 O O . GLN A 1 179 ? -24.160 2.940 51.340 1.00 97.38 179 GLN A O 1
ATOM 1368 N N . VAL A 1 180 ? -24.804 3.414 49.234 1.00 97.94 180 VAL A N 1
ATOM 1369 C CA . VAL A 1 180 ? -25.845 4.390 49.597 1.00 97.94 180 VAL A CA 1
ATOM 1370 C C . VAL A 1 180 ? -26.962 3.708 50.387 1.00 97.94 180 VAL A C 1
ATOM 1372 O O . VAL A 1 180 ? -27.259 4.141 51.497 1.00 97.94 180 VAL A O 1
ATOM 1375 N N . ASN A 1 181 ? -27.505 2.593 49.888 1.00 97.44 181 ASN A N 1
ATOM 1376 C CA . ASN A 1 181 ? -28.565 1.845 50.573 1.00 97.44 181 ASN A CA 1
ATOM 1377 C C . ASN A 1 181 ? -28.118 1.350 51.956 1.00 97.44 181 ASN A C 1
ATOM 1379 O O . ASN A 1 181 ? -28.877 1.400 52.923 1.00 97.44 181 ASN A O 1
ATOM 1383 N N . ARG A 1 182 ? -26.865 0.890 52.067 1.00 98.00 182 ARG A N 1
ATOM 1384 C CA . ARG A 1 182 ? -26.270 0.503 53.349 1.00 98.00 182 ARG A CA 1
ATOM 1385 C C . ARG A 1 182 ? -26.190 1.693 54.304 1.00 98.00 182 ARG A C 1
ATOM 1387 O O . ARG A 1 182 ? -26.563 1.552 55.463 1.00 98.00 182 ARG A O 1
ATOM 1394 N N . ALA A 1 183 ? -25.690 2.838 53.842 1.00 97.94 183 ALA A N 1
ATOM 1395 C CA . ALA A 1 183 ? -25.574 4.039 54.664 1.00 97.94 183 ALA A CA 1
ATOM 1396 C C . ALA A 1 183 ? -26.949 4.546 55.126 1.00 97.94 183 ALA A C 1
ATOM 1398 O O . ALA A 1 183 ? -27.112 4.871 56.298 1.00 97.94 183 ALA A O 1
ATOM 1399 N N . GLU A 1 184 ? -27.950 4.532 54.244 1.00 97.00 184 GLU A N 1
ATOM 1400 C CA . GLU A 1 184 ? -29.329 4.900 54.572 1.00 97.00 184 GLU A CA 1
ATOM 1401 C C . GLU A 1 184 ? -29.930 3.968 55.635 1.00 97.00 184 GLU A C 1
ATOM 1403 O O . GLU A 1 184 ? -30.529 4.436 56.603 1.00 97.00 184 GLU A O 1
ATOM 1408 N N . ALA A 1 185 ? -29.752 2.650 55.495 1.00 96.75 185 ALA A N 1
ATOM 1409 C CA . ALA A 1 185 ? -30.226 1.683 56.483 1.00 96.75 185 ALA A CA 1
ATOM 1410 C C . ALA A 1 185 ? -29.563 1.893 57.855 1.00 96.75 185 ALA A C 1
ATOM 1412 O O . ALA A 1 185 ? -30.253 1.877 58.875 1.00 96.75 185 ALA A O 1
ATOM 1413 N N . THR A 1 186 ? -28.251 2.147 57.887 1.00 97.19 186 THR A N 1
ATOM 1414 C CA . THR A 1 186 ? -27.531 2.484 59.124 1.00 97.19 186 THR A CA 1
ATOM 1415 C C . THR A 1 186 ? -28.084 3.758 59.759 1.00 97.19 186 THR A C 1
ATOM 1417 O O . THR A 1 186 ? -28.405 3.750 60.944 1.00 97.19 186 THR A O 1
ATOM 1420 N N . LEU A 1 187 ? -28.276 4.822 58.974 1.00 97.25 187 LEU A N 1
ATOM 1421 C CA . LEU A 1 187 ? -28.804 6.096 59.463 1.00 97.25 187 LEU A CA 1
ATOM 1422 C C . LEU A 1 187 ? -30.214 5.924 60.051 1.00 97.25 187 LEU A C 1
ATOM 1424 O O . LEU A 1 187 ? -30.485 6.405 61.148 1.00 97.25 187 LEU A O 1
ATOM 1428 N N . LYS A 1 188 ? -31.096 5.152 59.400 1.00 96.44 188 LYS A N 1
ATOM 1429 C CA . LYS A 1 188 ? -32.430 4.821 59.941 1.00 96.44 188 LYS A CA 1
ATOM 1430 C C . LYS A 1 188 ? -32.355 4.096 61.287 1.00 96.44 188 LYS A C 1
ATOM 1432 O O . LYS A 1 188 ? -33.152 4.381 62.182 1.00 96.44 188 LYS A O 1
ATOM 1437 N N . ILE A 1 189 ? -31.411 3.165 61.447 1.00 95.25 189 ILE A N 1
ATOM 1438 C CA . ILE A 1 189 ? -31.183 2.466 62.722 1.00 95.25 189 ILE A CA 1
ATOM 1439 C C . ILE A 1 189 ? -30.687 3.450 63.788 1.00 95.25 189 ILE A C 1
ATOM 1441 O O . ILE A 1 189 ? -31.156 3.400 64.923 1.00 95.25 189 ILE A O 1
ATOM 1445 N N . GLU A 1 190 ? -29.782 4.366 63.444 1.00 95.00 190 GLU A N 1
ATOM 1446 C CA . GLU A 1 190 ? -29.260 5.386 64.362 1.00 95.00 190 GLU A CA 1
ATOM 1447 C C . GLU A 1 190 ? -30.332 6.395 64.796 1.00 95.00 190 GLU A C 1
ATOM 1449 O O . GLU A 1 190 ? -30.433 6.724 65.984 1.00 95.00 190 GLU A O 1
ATOM 1454 N N . GLU A 1 191 ? -31.184 6.840 63.870 1.00 94.31 191 GLU A N 1
ATOM 1455 C CA . GLU A 1 191 ? -32.350 7.673 64.169 1.00 94.31 191 GLU A CA 1
ATOM 1456 C C . GLU A 1 191 ? -33.323 6.949 65.103 1.00 94.31 191 GLU A C 1
ATOM 1458 O O . GLU A 1 191 ? -33.775 7.521 66.098 1.00 94.31 191 GLU A O 1
ATOM 1463 N N . ALA A 1 192 ? -33.635 5.681 64.819 1.00 92.44 192 ALA A N 1
ATOM 1464 C CA . ALA A 1 192 ? -34.490 4.865 65.675 1.00 92.44 192 ALA A CA 1
ATOM 1465 C C . ALA A 1 192 ? -33.868 4.671 67.066 1.00 92.44 192 ALA A C 1
ATOM 1467 O O . ALA A 1 192 ? -34.541 4.873 68.075 1.00 92.44 192 ALA A O 1
ATOM 1468 N N . ALA A 1 193 ? -32.573 4.357 67.144 1.00 91.94 193 ALA A N 1
ATOM 1469 C CA . ALA A 1 193 ? -31.848 4.219 68.403 1.00 91.94 193 ALA A CA 1
ATOM 1470 C C . ALA A 1 193 ? -31.869 5.521 69.218 1.00 91.94 193 ALA A C 1
ATOM 1472 O O . ALA A 1 193 ? -32.079 5.483 70.428 1.00 91.94 193 ALA A O 1
ATOM 1473 N N . THR A 1 194 ? -31.706 6.675 68.570 1.00 93.94 194 THR A N 1
ATOM 1474 C CA . THR A 1 194 ? -31.792 7.988 69.226 1.00 93.94 194 THR A CA 1
ATOM 1475 C C . THR A 1 194 ? -33.200 8.257 69.757 1.00 93.94 194 THR A C 1
ATOM 1477 O O . THR A 1 194 ? -33.341 8.674 70.906 1.00 93.94 194 THR A O 1
ATOM 1480 N N . LYS A 1 195 ? -34.246 7.928 68.985 1.00 92.62 195 LYS A N 1
ATOM 1481 C CA . LYS A 1 195 ? -35.644 7.999 69.445 1.00 92.62 195 LYS A CA 1
ATOM 1482 C C . LYS A 1 195 ? -35.881 7.113 70.674 1.00 92.62 195 LYS A C 1
ATOM 1484 O O . LYS A 1 195 ? -36.431 7.588 71.662 1.00 92.62 195 LYS A O 1
ATOM 1489 N N . TYR A 1 196 ? -35.416 5.861 70.663 1.00 91.56 196 TYR A N 1
ATOM 1490 C CA . TYR A 1 196 ? -35.545 4.960 71.818 1.00 91.56 196 TYR A CA 1
ATOM 1491 C C . TYR A 1 196 ? -34.796 5.472 73.055 1.00 91.56 196 TYR A C 1
ATOM 1493 O O . TYR A 1 196 ? -35.344 5.421 74.156 1.00 91.56 196 TYR A O 1
ATOM 1501 N N . ARG A 1 197 ? -33.583 6.020 72.885 1.00 91.88 197 ARG A N 1
ATOM 1502 C CA . ARG A 1 197 ? -32.818 6.650 73.977 1.00 91.88 197 ARG A CA 1
ATOM 1503 C C . ARG A 1 197 ? -33.547 7.861 74.569 1.00 91.88 197 ARG A C 1
ATOM 1505 O O . ARG A 1 197 ? -33.525 8.023 75.782 1.00 91.88 197 ARG A O 1
ATOM 1512 N N . ALA A 1 198 ? -34.203 8.678 73.742 1.00 92.38 198 ALA A N 1
ATOM 1513 C CA . ALA A 1 198 ? -34.947 9.855 74.195 1.00 92.38 198 ALA A CA 1
ATOM 1514 C C . ALA A 1 198 ? -36.271 9.501 74.901 1.00 92.38 198 ALA A C 1
ATOM 1516 O O . ALA A 1 198 ? -36.622 10.129 75.894 1.00 92.38 198 ALA A O 1
ATOM 1517 N N . CYS A 1 199 ? -37.003 8.495 74.412 1.00 84.44 199 CYS A N 1
ATOM 1518 C CA . CYS A 1 199 ? -38.295 8.088 74.977 1.00 84.44 199 CYS A CA 1
ATOM 1519 C C . CYS A 1 199 ? -38.1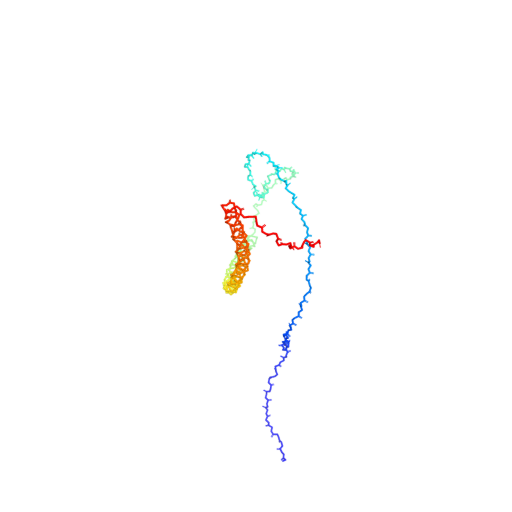87 7.087 76.145 1.00 84.44 199 CYS A C 1
ATOM 1521 O O . CYS A 1 199 ? -39.194 6.814 76.791 1.00 84.44 199 CYS A O 1
ATOM 1523 N N . GLY A 1 200 ? -37.010 6.501 76.400 1.00 83.31 200 GLY A N 1
ATOM 1524 C CA . GLY A 1 200 ? -36.802 5.517 77.473 1.00 83.31 200 GLY A CA 1
ATOM 1525 C C . GLY A 1 200 ? -37.462 4.151 77.232 1.00 83.31 200 GLY A C 1
ATOM 1526 O O . GLY A 1 200 ? -37.584 3.352 78.158 1.00 83.31 200 GLY A O 1
ATOM 1527 N N . VAL A 1 201 ? -37.896 3.865 75.999 1.00 77.75 201 VAL A N 1
ATOM 1528 C CA . VAL A 1 201 ? -38.589 2.620 75.628 1.00 77.75 201 VAL A CA 1
ATOM 1529 C C . VAL A 1 201 ? -37.588 1.622 75.051 1.00 77.75 201 VAL A C 1
ATOM 1531 O O . VAL A 1 201 ? -36.854 1.939 74.115 1.00 77.75 201 VAL A O 1
ATOM 1534 N N . THR A 1 202 ? -37.567 0.396 75.579 1.00 79.19 202 THR A N 1
ATOM 1535 C CA . THR A 1 202 ? -36.683 -0.668 75.083 1.00 79.19 202 THR A CA 1
ATOM 1536 C C . THR A 1 202 ? -37.195 -1.214 73.741 1.00 79.19 202 THR A C 1
ATOM 1538 O O . THR A 1 202 ? -38.354 -1.635 73.670 1.00 79.19 202 THR A O 1
ATOM 1541 N N . PRO A 1 203 ? -36.370 -1.237 72.674 1.00 78.81 203 PRO A N 1
ATOM 1542 C CA . PRO A 1 203 ? -36.774 -1.810 71.394 1.00 78.81 203 PRO A CA 1
ATOM 1543 C C . PRO A 1 203 ? -37.111 -3.300 71.547 1.00 78.81 203 PRO A C 1
ATOM 1545 O O . PRO A 1 203 ? -36.373 -4.058 72.183 1.00 78.81 203 PRO A O 1
ATOM 1548 N N . LYS A 1 204 ? -38.242 -3.720 70.971 1.00 76.56 204 LYS A N 1
ATOM 1549 C CA . LYS A 1 204 ? -38.676 -5.123 70.972 1.00 76.56 204 LYS A CA 1
ATOM 1550 C C . LYS A 1 204 ? -37.809 -5.921 69.991 1.00 76.56 204 LYS A C 1
ATOM 1552 O O . LYS A 1 204 ? -37.585 -5.482 68.868 1.00 76.56 204 LYS A O 1
ATOM 1557 N N . LYS A 1 205 ? -37.283 -7.068 70.437 1.00 67.62 205 LYS A N 1
ATOM 1558 C CA . LYS A 1 205 ? -36.470 -7.976 69.613 1.00 67.62 205 LYS A CA 1
ATOM 1559 C C . LYS A 1 205 ? -37.372 -8.865 68.760 1.00 67.62 205 LYS A C 1
ATOM 1561 O O . LYS A 1 205 ? -37.935 -9.830 69.281 1.00 67.62 205 LYS A O 1
ATOM 1566 N N . ASP A 1 206 ? -37.410 -8.614 67.460 1.00 59.12 206 ASP A N 1
ATOM 1567 C CA . ASP A 1 206 ? -37.944 -9.581 66.504 1.00 59.12 206 ASP A CA 1
ATOM 1568 C C . ASP A 1 206 ? -36.809 -10.555 66.148 1.00 59.12 206 ASP A C 1
ATOM 1570 O O . ASP A 1 206 ? -35.798 -10.185 65.551 1.00 59.12 206 ASP A O 1
ATOM 1574 N N . HIS A 1 207 ? -36.919 -11.794 66.628 1.00 54.59 207 HIS A N 1
ATOM 1575 C CA . HIS A 1 207 ? -35.887 -12.823 66.504 1.00 54.59 207 HIS A CA 1
ATOM 1576 C C . HIS A 1 207 ? -35.888 -13.403 65.079 1.00 54.59 207 HIS A C 1
ATOM 1578 O O . HIS A 1 207 ? -36.557 -14.394 64.800 1.00 54.59 207 HIS A O 1
ATOM 1584 N N . GLY A 1 208 ? -35.137 -12.778 64.169 1.00 51.84 208 GLY A N 1
ATOM 1585 C CA . GLY A 1 208 ? -34.803 -13.342 62.861 1.00 51.84 208 GLY A CA 1
ATOM 1586 C C . GLY A 1 208 ? -33.708 -14.401 62.998 1.00 51.84 208 GLY A C 1
ATOM 1587 O O . GLY A 1 208 ? -32.581 -14.089 63.367 1.00 51.84 208 GLY A O 1
ATOM 1588 N N . CYS A 1 209 ? -34.079 -15.651 62.746 1.00 49.38 209 CYS A N 1
ATOM 1589 C CA . CYS A 1 209 ? -33.268 -16.861 62.828 1.00 49.38 209 CYS A CA 1
ATOM 1590 C C . CYS A 1 209 ? -31.904 -16.741 62.113 1.00 49.38 209 CYS A C 1
ATOM 1592 O O . CYS A 1 209 ? -31.842 -16.476 60.914 1.00 49.38 209 CYS A O 1
ATOM 1594 N N . CYS A 1 210 ? -30.821 -16.998 62.852 1.00 45.56 210 CYS A N 1
ATOM 1595 C CA . CYS A 1 210 ? -29.531 -17.386 62.293 1.00 45.56 210 CYS A CA 1
ATOM 1596 C C . CYS A 1 210 ? -29.646 -18.836 61.802 1.00 45.56 210 CYS A C 1
ATOM 1598 O O . CYS A 1 210 ? -29.758 -19.743 62.628 1.00 45.56 210 CYS A O 1
ATOM 1600 N N . ILE A 1 211 ? -29.609 -19.053 60.487 1.00 52.00 211 ILE A N 1
ATOM 1601 C CA . ILE A 1 211 ? -29.305 -20.363 59.905 1.00 52.00 211 ILE A CA 1
ATOM 1602 C C . ILE A 1 211 ? -27.918 -20.271 59.278 1.00 52.00 211 ILE A C 1
ATOM 1604 O O . ILE A 1 211 ? -27.625 -19.372 58.489 1.00 52.00 211 ILE A O 1
ATOM 1608 N N . CYS A 1 212 ? -27.096 -21.177 59.786 1.00 42.50 212 CYS A N 1
ATOM 1609 C CA . CYS A 1 212 ? -25.745 -21.563 59.425 1.00 42.50 212 CYS A CA 1
ATOM 1610 C C . CYS A 1 212 ? -25.600 -22.049 57.979 1.00 42.50 212 CYS A C 1
ATOM 1612 O O . CYS A 1 212 ? -26.598 -22.526 57.395 1.00 42.50 212 CYS A O 1
#

Sequence (212 aa):
MGDEYAPTTTKAKTPLEAAVAMDDKARTLPEVAGADNGSGKNLPEPVGAAEGKVAVPLPQPPVEKPEENKASMMDSSSLQRTVESSAGRDARLALVENQKTMSLIEAWERSEMTKVETKAEKKMTAIHSWENSKKATLEADISKMEEKLEKKKAEYAEKQKNKIAMIHKEGVEKRAMVQVNRAEATLKIEEAATKYRACGVTPKKDHGCCIC

Secondary structure (DSSP, 8-state):
-----------------------------------------------------------PPP---------------S-------HHHHHHHHHHHHHHHHHHHHHHHHHHHHHHHHHHHHHHHHHHHHHHHHHHHHHHHHHHHHHHHHHHHHHHHHHHHHHHHHHHHHHHHHHHHHHHHHHHHHHHHHHHHHHHHHHHTPPPP--------

pLDDT: mean 72.09, std 27.72, range [29.38, 98.69]

Organism: NCBI:txid4628

InterPro domains:
  IPR005516 Remorin, C-terminal [PF03763] (100-205)

Radius of gyration: 51.84 Å; chains: 1; bounding box: 115×44×133 Å

Foldseek 3Di:
DDDDDDDDDDDDDDDDDDDDDDDDDDDDDDDDDDDDDDDDDDDDDDDDDDDDDDDDDDDDDDDDDDDDDDDDDDDPPDDPVPVCPPVNVVVVVVVVVVVVVVVVVVVVVVVVVVVVVVVVVVVVVVVVVVVVVVVVVVVVVVVVVVVVVVVVVVVVVVVVVVVVVVVVVVVVVVVVVVVVVVVVVVVVVVVVVVVCVVVVHDDDDPDDDDDD